Protein AF-A0A7W4HZU2-F1 (afdb_monomer_lite)

Radius of gyration: 25.9 Å; chains: 1; bounding box: 77×83×54 Å

Sequence (248 aa):
MQYGNAKSACLLTFLLFGCANTGPEKPLSKVSNEEVIKLKSGGYVKTQSFQLLETDYQAPSDTVLRVITKSDTSSVAAAKAATFLLTVLLGGNTSQSTFSKHDLKGSKINTVGNPSVDYFLPNINRVIKDSLYVKDNADYRNYPLSIRYFEFYLVYTELAGSSNYELIYAMNVSASNSGNYKFDCSFTTGSYPLDEWSLSGYQKVKDIVKSKLDGCIIEFGKESNLKLLASDLESIKKKTLKINKYPT

Foldseek 3Di:
DDDDDDDDDDPPDPPPPPPPPPDPDDDQKDWPDKDWAQAPLRAIAIATEIWGDDDPQADIFQQAEFEFDLVLCPDPNVVLAVVVVVCVVVVDDCPDDRDDSLPRPGHGLPLGGDCLPVPLVVLLSVLCRYPQPAHRHHYLHVFYWYKYWHDFYWYDDDSDDDQKTKTWTKIWIARHPPFPQIQIQIDIDDIDHPCVCPPPNRVVSVVVVNVSSVVSSVVCSDPVNSVSSNVRSVVVVVVVVVCVVDPD

pLDDT: mean 77.63, std 21.77, range [28.56, 98.5]

Secondary structure (DSSP, 8-state):
----------------------PPPPPSEEEEEEEEEEPTTS-EEEEEEEEEPPBTTBPPP-SEEEEE-SGGGTTTTHHHHHHHHHHHHTT---SS-S--GGG---EEEEEEE-HIIIIIHHHHHHHHHHH----TT-EEEEEEEEEEEEEEEEEES-SSS--EEEEEEEEEEEETTT-S-EEEEEEE---EEHHHHHHHHHHHHHHHHHHHHHHHHHHHTSHHHHHHHHHHHHHHHHHHHHHTTS--

Structure (mmCIF, N/CA/C/O backbone):
data_AF-A0A7W4HZU2-F1
#
_entry.id   AF-A0A7W4HZU2-F1
#
loop_
_atom_site.group_PDB
_atom_site.id
_atom_site.type_symbol
_atom_site.label_atom_id
_atom_site.label_alt_id
_atom_site.label_comp_id
_atom_site.label_asym_id
_atom_site.label_entity_id
_atom_site.label_seq_id
_atom_site.pdbx_PDB_ins_code
_atom_site.Cartn_x
_atom_site.Cartn_y
_atom_site.Cartn_z
_atom_site.occupancy
_atom_site.B_iso_or_equiv
_atom_site.auth_seq_id
_atom_site.auth_comp_id
_atom_site.auth_asym_id
_atom_site.auth_atom_id
_atom_site.pdbx_PDB_model_num
ATOM 1 N N . MET A 1 1 ? -54.680 69.261 -27.872 1.00 34.88 1 MET A N 1
ATOM 2 C CA . MET A 1 1 ? -54.540 69.503 -26.416 1.00 34.88 1 MET A CA 1
ATOM 3 C C . MET A 1 1 ? -53.762 68.294 -25.879 1.00 34.88 1 MET A C 1
ATOM 5 O O . MET A 1 1 ? -54.223 67.196 -26.141 1.00 34.88 1 MET A O 1
ATOM 9 N N . GLN A 1 2 ? -52.476 68.365 -25.484 1.00 31.05 2 GLN A N 1
ATOM 10 C CA . GLN A 1 2 ? -51.906 68.988 -24.255 1.00 31.05 2 GLN A CA 1
ATOM 11 C C . GLN A 1 2 ? -52.643 68.498 -22.984 1.00 31.05 2 GLN A C 1
ATOM 13 O O . GLN A 1 2 ? -53.859 68.642 -22.971 1.00 31.05 2 GLN A O 1
ATOM 18 N N . TYR A 1 3 ? -52.061 67.922 -21.910 1.00 28.59 3 TYR A N 1
ATOM 19 C CA . TYR A 1 3 ? -50.675 67.660 -21.413 1.00 28.59 3 TYR A CA 1
ATOM 20 C C . TYR A 1 3 ? -50.566 66.202 -20.849 1.00 28.59 3 TYR A C 1
ATOM 22 O O . TYR A 1 3 ? -51.581 65.518 -20.810 1.00 28.59 3 TYR A O 1
ATOM 30 N N . GLY A 1 4 ? -49.444 65.630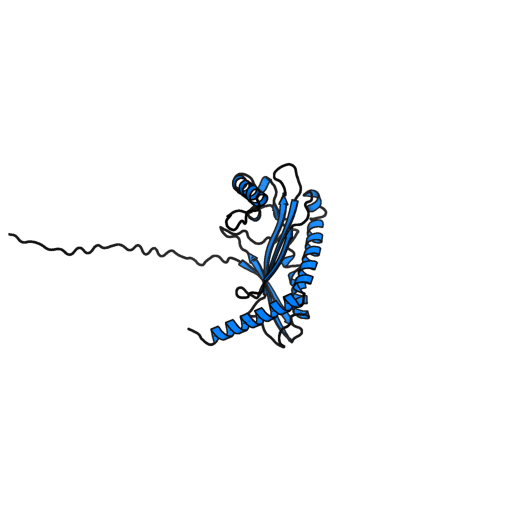 -20.359 1.00 28.72 4 GLY A N 1
ATOM 31 C CA . GLY A 1 4 ? -48.018 66.027 -20.378 1.00 28.72 4 GLY A CA 1
ATOM 32 C C . GLY A 1 4 ? -47.198 65.678 -19.100 1.00 28.72 4 GLY A C 1
ATOM 33 O O . GLY A 1 4 ? -47.171 66.494 -18.188 1.00 28.72 4 GLY A O 1
ATOM 34 N N . ASN A 1 5 ? -46.432 64.563 -19.105 1.00 32.62 5 ASN A N 1
ATOM 35 C CA . ASN A 1 5 ? -45.442 64.079 -18.087 1.00 32.62 5 ASN A CA 1
ATOM 36 C C . ASN A 1 5 ? -46.010 63.596 -16.715 1.00 32.62 5 ASN A C 1
ATOM 38 O O . ASN A 1 5 ? -46.926 64.201 -16.189 1.00 32.62 5 ASN A O 1
ATOM 42 N N . ALA A 1 6 ? -45.522 62.536 -16.040 1.00 34.19 6 ALA A N 1
ATOM 43 C CA . ALA A 1 6 ? -44.122 62.146 -15.831 1.00 34.19 6 ALA A CA 1
ATOM 44 C C . ALA A 1 6 ? -43.882 60.665 -15.405 1.00 34.19 6 ALA A C 1
ATOM 46 O O . ALA A 1 6 ? -44.623 60.096 -14.614 1.00 34.19 6 ALA A O 1
ATOM 47 N N . LYS A 1 7 ? -42.755 60.115 -15.889 1.00 36.41 7 LYS A N 1
ATOM 48 C CA . LYS A 1 7 ? -41.844 59.091 -15.316 1.00 36.41 7 LYS A CA 1
ATOM 49 C C . LYS A 1 7 ? -42.364 58.065 -14.278 1.00 36.41 7 LYS A C 1
ATOM 51 O O . LYS A 1 7 ? -42.501 58.383 -13.103 1.00 36.41 7 LYS A O 1
ATOM 56 N N . SER A 1 8 ? -42.276 56.782 -14.642 1.00 36.12 8 SER A N 1
ATOM 57 C CA . SER A 1 8 ? -41.548 55.800 -13.818 1.00 36.12 8 SER A CA 1
ATOM 58 C C . SER A 1 8 ? -40.938 54.713 -14.708 1.00 36.12 8 SER A C 1
ATOM 60 O O . SER A 1 8 ? -41.649 54.056 -15.464 1.00 36.12 8 SER A O 1
ATOM 62 N N . ALA A 1 9 ? -39.612 54.566 -14.673 1.00 39.75 9 ALA A N 1
ATOM 63 C CA . ALA A 1 9 ? -38.890 53.589 -15.483 1.00 39.75 9 ALA A CA 1
ATOM 64 C C . ALA A 1 9 ? -38.650 52.319 -14.660 1.00 39.75 9 ALA A C 1
ATOM 66 O O . ALA A 1 9 ? -37.784 52.302 -13.788 1.00 39.75 9 ALA A O 1
ATOM 67 N N . CYS A 1 10 ? -39.396 51.251 -14.947 1.00 34.69 10 CYS A N 1
ATOM 68 C CA . CYS A 1 10 ? -39.102 49.934 -14.394 1.00 34.69 10 CYS A CA 1
ATOM 69 C C . CYS A 1 10 ? -38.139 49.207 -15.341 1.00 34.69 10 CYS A C 1
ATOM 71 O O . CYS A 1 10 ? -38.547 48.638 -16.353 1.00 34.69 10 CYS A O 1
ATOM 73 N N . LEU A 1 11 ? -36.842 49.289 -15.038 1.00 37.84 11 LEU A N 1
ATOM 74 C CA . LEU A 1 11 ? -35.809 48.543 -15.750 1.00 37.84 11 LEU A CA 1
ATOM 75 C C . LEU A 1 11 ? -35.980 47.049 -15.415 1.00 37.84 11 LEU A C 1
ATOM 77 O O . LEU A 1 11 ? -35.615 46.619 -14.321 1.00 37.84 11 LEU A O 1
ATOM 81 N N . LEU A 1 12 ? -36.546 46.252 -16.329 1.00 38.78 12 LEU A N 1
ATOM 82 C CA . LEU A 1 12 ? -36.551 44.792 -16.186 1.00 38.78 12 LEU A CA 1
ATOM 83 C C . LEU A 1 12 ? -35.146 44.242 -16.455 1.00 38.78 12 LEU A C 1
ATOM 85 O O . LEU A 1 12 ? -34.816 43.801 -17.557 1.00 38.78 12 LEU A O 1
ATOM 89 N N . THR A 1 13 ? -34.312 44.253 -15.420 1.00 42.62 13 THR A N 1
ATOM 90 C CA . THR A 1 13 ? -33.057 43.507 -15.409 1.00 42.62 13 THR A CA 1
ATOM 91 C C . THR A 1 13 ? -33.386 42.018 -15.359 1.00 42.62 13 THR A C 1
ATOM 93 O O . THR A 1 13 ? -33.718 41.486 -14.300 1.00 42.62 13 THR A O 1
ATOM 96 N N . PHE A 1 14 ? -33.289 41.331 -16.501 1.00 43.00 14 PHE A N 1
ATOM 97 C CA . PHE A 1 14 ? -33.290 39.870 -16.540 1.00 43.00 14 PHE A CA 1
ATOM 98 C C . PHE A 1 14 ? -32.061 39.351 -15.784 1.00 43.00 14 PHE A C 1
ATOM 100 O O . PHE A 1 14 ? -30.970 39.227 -16.341 1.00 43.00 14 PHE A O 1
ATOM 107 N N . LEU A 1 15 ? -32.243 39.041 -14.499 1.00 42.47 15 LEU A N 1
ATOM 108 C CA . LEU A 1 15 ? -31.297 38.230 -13.749 1.00 42.47 15 LEU A CA 1
ATOM 109 C C . LEU A 1 15 ? -31.317 36.825 -14.349 1.00 42.47 15 LEU A C 1
ATOM 111 O O . LEU A 1 15 ? -32.175 36.003 -14.025 1.00 42.47 15 LEU A O 1
ATOM 115 N N . LEU A 1 16 ? -30.349 36.559 -15.225 1.00 41.41 16 LEU A N 1
ATOM 116 C CA . LEU A 1 16 ? -29.957 35.210 -15.604 1.00 41.41 16 LEU A CA 1
ATOM 117 C C . LEU A 1 16 ? -29.389 34.514 -14.361 1.00 41.41 16 LEU A C 1
ATOM 119 O O . LEU A 1 16 ? -28.175 34.419 -14.180 1.00 41.41 16 LEU A O 1
ATOM 123 N N . PHE A 1 17 ? -30.280 34.007 -13.508 1.00 42.44 17 PHE A N 1
ATOM 124 C CA . PHE A 1 17 ? -29.957 32.931 -12.582 1.00 42.44 17 PHE A CA 1
ATOM 125 C C . PHE A 1 17 ? -29.643 31.694 -13.418 1.00 42.44 17 PHE A C 1
ATOM 127 O O . PHE A 1 17 ? -30.486 30.829 -13.648 1.00 42.44 17 PHE A O 1
ATOM 134 N N . GLY A 1 18 ? -28.407 31.638 -13.911 1.00 37.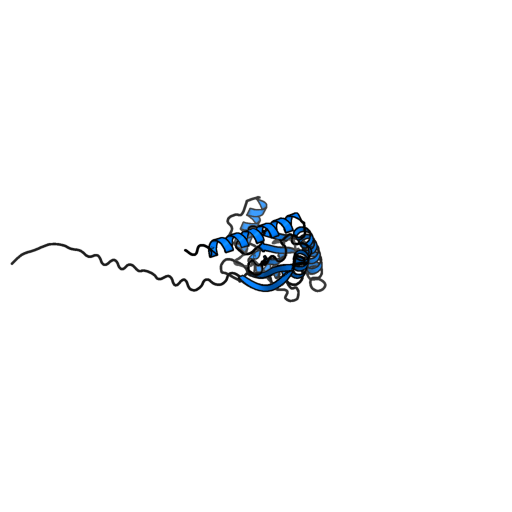59 18 GLY A N 1
ATOM 135 C CA . GLY A 1 18 ? -27.827 30.417 -14.423 1.00 37.59 18 GLY A CA 1
ATOM 136 C C . GLY A 1 18 ? -27.784 29.421 -13.279 1.00 37.59 18 GLY A C 1
ATOM 137 O O . GLY A 1 18 ? -26.861 29.451 -12.467 1.00 37.59 18 GLY A O 1
ATOM 138 N N . CYS A 1 19 ? -28.785 28.543 -13.214 1.00 41.19 19 CYS A N 1
ATOM 139 C CA . CYS A 1 19 ? -28.693 27.302 -12.466 1.00 41.19 19 CYS A CA 1
ATOM 140 C C . CYS A 1 19 ? -27.544 26.502 -13.080 1.00 41.19 19 CYS A C 1
ATOM 142 O O . CYS A 1 19 ? -27.736 25.733 -14.022 1.00 41.19 19 CYS A O 1
ATOM 144 N N . ALA A 1 20 ? -26.331 26.729 -12.575 1.00 42.44 20 ALA A N 1
ATOM 145 C CA . ALA A 1 20 ? -25.210 25.856 -12.833 1.00 42.44 20 ALA A CA 1
ATOM 146 C C . ALA A 1 20 ? -25.643 24.469 -12.358 1.00 42.44 20 ALA A C 1
ATOM 148 O O . ALA A 1 20 ? -25.815 24.245 -11.161 1.00 42.44 20 ALA A O 1
ATOM 149 N N . ASN A 1 21 ? -25.876 23.564 -13.310 1.00 42.88 21 ASN A N 1
ATOM 150 C CA . ASN A 1 21 ? -26.133 22.163 -13.027 1.00 42.88 21 ASN A CA 1
ATOM 151 C C . ASN A 1 21 ? -24.858 21.573 -12.421 1.00 42.88 21 ASN A C 1
ATOM 153 O O . ASN A 1 21 ? -24.034 20.984 -13.121 1.00 42.88 21 ASN A O 1
ATOM 157 N N . THR A 1 22 ? -24.704 21.720 -11.106 1.00 46.22 22 THR A N 1
ATOM 158 C CA . THR A 1 22 ? -23.811 20.897 -10.300 1.00 46.22 22 THR A CA 1
ATOM 159 C C . THR A 1 22 ? -24.410 19.498 -10.268 1.00 46.22 22 THR A C 1
ATOM 161 O O . THR A 1 22 ? -25.070 19.099 -9.308 1.00 46.22 22 THR A O 1
ATOM 164 N N . GLY A 1 23 ? -24.225 18.766 -11.370 1.00 50.91 23 GLY A N 1
ATOM 165 C CA . GLY A 1 23 ? -24.416 17.324 -11.379 1.00 50.91 23 GLY A CA 1
ATOM 166 C C . GLY A 1 23 ? -23.579 16.692 -10.260 1.00 50.91 23 GLY A C 1
ATOM 167 O O . GLY A 1 23 ? -22.597 17.301 -9.825 1.00 50.91 23 GLY A O 1
ATOM 168 N N . PRO A 1 24 ? -23.959 15.502 -9.768 1.00 54.47 24 PRO A N 1
ATOM 169 C CA . PRO A 1 24 ? -23.267 14.868 -8.654 1.00 54.47 24 PRO A CA 1
ATOM 170 C C . PRO A 1 24 ? -21.765 14.779 -8.943 1.00 54.47 24 PRO A C 1
ATOM 172 O O . PRO A 1 24 ? -21.355 14.261 -9.985 1.00 54.47 24 PRO A O 1
ATOM 175 N N . GLU A 1 25 ? -20.963 15.319 -8.025 1.00 59.47 25 GLU A N 1
ATOM 176 C CA . GLU A 1 25 ? -19.507 15.323 -8.128 1.00 59.47 25 GLU A CA 1
ATOM 177 C C . GLU A 1 25 ? -19.008 13.884 -8.317 1.00 59.47 25 GLU A C 1
ATOM 179 O O . GLU A 1 25 ? -19.422 12.967 -7.599 1.00 59.47 25 GLU A O 1
ATOM 184 N N . LYS A 1 26 ? -18.152 13.660 -9.324 1.00 65.56 26 LYS A N 1
ATOM 185 C CA . LYS A 1 26 ? -17.621 12.319 -9.598 1.00 65.56 26 LYS A CA 1
ATOM 186 C C . LYS A 1 26 ? -16.854 11.828 -8.360 1.00 65.56 26 LYS A C 1
ATOM 188 O O . LYS A 1 26 ? -16.038 12.579 -7.829 1.00 65.56 26 LYS A O 1
ATOM 193 N N . PRO A 1 27 ? -17.053 10.577 -7.907 1.00 68.88 27 PRO A N 1
ATOM 194 C CA . PRO A 1 27 ? -16.354 10.074 -6.732 1.00 68.88 27 PRO A CA 1
ATOM 195 C C . PRO A 1 27 ? -14.837 10.073 -6.966 1.00 68.88 27 PRO A C 1
ATOM 197 O O . PRO A 1 27 ? -14.350 9.470 -7.917 1.00 68.88 27 PRO A O 1
ATOM 200 N N . LEU A 1 28 ? -14.083 10.712 -6.068 1.00 72.88 28 LEU A N 1
ATOM 201 C CA . LEU A 1 28 ? -12.618 10.832 -6.166 1.00 72.88 28 LEU A CA 1
ATOM 202 C C . LEU A 1 28 ? -11.878 9.521 -5.828 1.00 72.88 28 LEU A C 1
ATOM 204 O O . LEU A 1 28 ? -10.715 9.327 -6.176 1.00 72.88 28 LEU A O 1
ATOM 208 N N . SER A 1 29 ? -12.539 8.597 -5.123 1.00 81.06 29 SER A N 1
ATOM 209 C CA . SER A 1 29 ? -11.992 7.276 -4.799 1.00 81.06 29 SER A CA 1
ATOM 210 C C . SER A 1 29 ? -13.097 6.242 -4.607 1.00 81.06 29 SER A C 1
ATOM 212 O O . SER A 1 29 ? -14.227 6.595 -4.268 1.00 81.06 29 SER A O 1
ATOM 214 N N . LYS A 1 30 ? -12.757 4.963 -4.775 1.00 87.12 30 LYS A N 1
ATOM 215 C CA . LYS A 1 30 ? -13.608 3.814 -4.434 1.00 87.12 30 LYS A CA 1
ATOM 216 C C . LYS A 1 30 ? -12.914 2.925 -3.405 1.00 87.12 30 LYS A C 1
ATOM 218 O O . LYS A 1 30 ? -11.688 2.810 -3.418 1.00 87.12 30 LYS A O 1
ATOM 223 N N . VAL A 1 31 ? -13.694 2.256 -2.559 1.00 88.75 31 VAL A N 1
ATOM 224 C CA . VAL A 1 31 ? -13.189 1.155 -1.727 1.00 88.75 31 VAL A CA 1
ATOM 225 C C . VAL A 1 31 ? -12.830 -0.014 -2.652 1.00 88.75 31 VAL A C 1
ATOM 227 O O . VAL A 1 31 ? -13.639 -0.401 -3.494 1.00 88.75 31 VAL A O 1
ATOM 230 N N . SER A 1 32 ? -11.613 -0.545 -2.533 1.00 88.75 32 SER A N 1
ATOM 231 C CA . SER A 1 32 ? -11.132 -1.724 -3.269 1.00 88.75 32 SER A CA 1
ATOM 232 C C . SER A 1 32 ? -11.037 -2.980 -2.400 1.00 88.75 32 SER A C 1
ATOM 234 O O . SER A 1 32 ? -11.089 -4.083 -2.935 1.00 88.75 32 SER A O 1
ATOM 236 N N . ASN A 1 33 ? -10.942 -2.829 -1.076 1.00 91.25 33 ASN A N 1
ATOM 237 C CA . ASN A 1 33 ? -10.968 -3.923 -0.103 1.00 91.25 33 ASN A CA 1
ATOM 238 C C . ASN A 1 33 ? -11.549 -3.416 1.235 1.00 91.25 33 ASN A C 1
ATOM 240 O O . ASN A 1 33 ? -11.361 -2.246 1.570 1.00 91.25 33 ASN A O 1
ATOM 244 N N . GLU A 1 34 ? -12.239 -4.269 1.992 1.00 94.12 34 GLU A N 1
ATOM 245 C CA . GLU A 1 34 ? -12.729 -3.991 3.349 1.00 94.12 34 GLU A CA 1
ATOM 246 C C . GLU A 1 34 ? -12.554 -5.242 4.229 1.00 94.12 34 GLU A C 1
ATOM 248 O O . GLU A 1 34 ? -12.987 -6.327 3.845 1.00 94.12 34 GLU A O 1
ATOM 253 N N . GLU A 1 35 ? -11.987 -5.085 5.430 1.00 95.06 35 GLU A N 1
ATOM 254 C CA . GLU A 1 35 ? -11.883 -6.151 6.437 1.00 95.06 35 GLU A CA 1
ATOM 255 C C . GLU A 1 35 ? -12.343 -5.649 7.818 1.00 95.06 35 GLU A C 1
ATOM 257 O O . GLU A 1 35 ? -12.061 -4.518 8.221 1.00 95.06 35 GLU A O 1
ATOM 262 N N . VAL A 1 36 ? -13.046 -6.498 8.576 1.00 96.31 36 VAL A N 1
ATOM 263 C CA . VAL A 1 36 ? -13.388 -6.246 9.985 1.00 96.31 36 VAL A CA 1
ATOM 264 C C . VAL A 1 36 ? -12.528 -7.132 10.882 1.00 96.31 36 VAL A C 1
ATOM 266 O O . VAL A 1 36 ? -12.726 -8.341 10.978 1.00 96.31 36 VAL A O 1
ATOM 269 N N . ILE A 1 37 ? -11.599 -6.498 11.587 1.00 95.56 37 ILE A N 1
ATOM 270 C CA . ILE A 1 37 ? -10.635 -7.127 12.481 1.00 95.56 37 ILE A CA 1
ATOM 271 C C . ILE A 1 37 ? -11.246 -7.227 13.881 1.00 95.56 37 ILE A C 1
ATOM 273 O O . ILE A 1 37 ? -11.569 -6.209 14.498 1.00 95.56 37 ILE A O 1
ATOM 277 N N . LYS A 1 38 ? -11.348 -8.446 14.422 1.00 96.19 38 LYS A N 1
ATOM 278 C CA . LYS A 1 38 ? -11.595 -8.665 15.856 1.00 96.19 38 LYS A CA 1
ATOM 279 C C . LYS A 1 38 ? -10.272 -8.584 16.621 1.00 96.19 38 LYS A C 1
ATOM 281 O O . LYS A 1 38 ? -9.373 -9.388 16.374 1.00 96.19 38 LYS A O 1
ATOM 286 N N . LEU A 1 39 ? -10.168 -7.630 17.541 1.00 95.62 39 LEU A N 1
ATOM 287 C CA . LEU A 1 39 ? -8.977 -7.370 18.352 1.00 95.62 39 LEU A CA 1
ATOM 288 C C . LEU A 1 39 ? -8.834 -8.379 19.501 1.00 95.62 39 LEU A C 1
ATOM 290 O O . LEU A 1 39 ? -9.827 -8.943 19.969 1.00 95.62 39 LEU A O 1
ATOM 294 N N . LYS A 1 40 ? -7.613 -8.537 20.034 1.00 92.62 40 LYS A N 1
ATOM 295 C CA . LYS A 1 40 ? -7.376 -9.306 21.275 1.00 92.62 40 LYS A CA 1
ATOM 296 C C . LYS A 1 40 ? -8.166 -8.790 22.482 1.00 92.62 40 LYS A C 1
ATOM 298 O O . LYS A 1 40 ? -8.599 -9.598 23.292 1.00 92.62 40 LYS A O 1
ATOM 303 N N . SER A 1 41 ? -8.424 -7.484 22.560 1.00 89.94 41 SER A N 1
ATOM 304 C CA . SER A 1 41 ? -9.243 -6.853 23.610 1.00 89.94 41 SER A CA 1
ATOM 305 C C . SER A 1 41 ? -10.756 -7.120 23.477 1.00 89.94 41 SER A C 1
ATOM 307 O O . SER A 1 41 ? -11.569 -6.485 24.143 1.00 89.94 41 SER A O 1
ATOM 309 N N . GLY A 1 42 ? -11.179 -7.994 22.554 1.00 91.38 42 GLY A N 1
ATOM 310 C CA . GLY A 1 42 ? -12.589 -8.271 22.252 1.00 91.38 42 GLY A CA 1
ATOM 311 C C . GLY A 1 42 ? -13.279 -7.212 21.382 1.00 91.38 42 GLY A C 1
ATOM 312 O O . GLY A 1 42 ? -14.368 -7.467 20.870 1.00 91.38 42 GLY A O 1
ATOM 313 N N . GLY A 1 43 ? -12.643 -6.051 21.181 1.00 93.69 43 GLY A N 1
ATOM 314 C CA . GLY A 1 43 ? -13.126 -4.972 20.319 1.00 93.69 43 GLY A CA 1
ATOM 315 C C . GLY A 1 43 ? -13.043 -5.275 18.819 1.00 93.69 43 GLY A C 1
ATOM 316 O O . GLY A 1 43 ? -12.569 -6.332 18.395 1.00 93.69 43 GLY A O 1
ATOM 317 N N . TYR A 1 44 ? -13.477 -4.311 18.006 1.00 95.62 44 TYR A N 1
ATOM 318 C CA . TYR A 1 44 ? -13.480 -4.414 16.545 1.00 95.62 44 TYR A CA 1
ATOM 319 C C . TYR A 1 44 ? -12.936 -3.145 15.894 1.00 95.62 44 TYR A C 1
ATOM 321 O O . TYR A 1 44 ? -13.315 -2.038 16.270 1.00 95.62 44 TYR A O 1
ATOM 329 N N . VAL A 1 45 ? -12.112 -3.304 14.863 1.00 94.81 45 VAL A N 1
ATOM 330 C CA . VAL A 1 45 ? -11.662 -2.229 13.965 1.00 94.81 45 VAL A CA 1
ATOM 331 C C . VAL A 1 45 ? -12.012 -2.631 12.542 1.00 94.81 45 VAL A C 1
ATOM 333 O O . VAL A 1 45 ? -11.948 -3.808 12.200 1.00 94.81 45 VAL A O 1
ATOM 336 N N . LYS A 1 46 ? -12.384 -1.664 11.705 1.00 95.12 46 LYS A N 1
ATOM 337 C CA . LYS A 1 46 ? -12.486 -1.881 10.263 1.00 95.12 46 LYS A CA 1
ATOM 338 C C . LYS A 1 46 ? -11.270 -1.280 9.556 1.00 95.12 46 LYS A C 1
ATOM 340 O O . LYS A 1 46 ? -10.887 -0.156 9.871 1.00 95.12 46 LYS A O 1
ATOM 345 N N . THR A 1 47 ? -10.712 -1.993 8.585 1.00 94.25 47 THR A N 1
ATOM 346 C CA . THR A 1 47 ? -9.756 -1.466 7.603 1.00 94.25 47 THR A CA 1
ATOM 347 C C . THR A 1 47 ? -10.400 -1.418 6.218 1.00 94.25 47 THR A C 1
ATOM 349 O O . THR A 1 47 ? -11.236 -2.254 5.877 1.00 94.25 47 THR A O 1
ATOM 352 N N . GLN A 1 48 ? -10.058 -0.401 5.429 1.00 92.88 48 GLN A N 1
ATOM 353 C CA . GLN A 1 48 ? -10.544 -0.214 4.061 1.00 92.88 48 GLN A CA 1
ATOM 354 C C . GLN A 1 48 ? -9.395 0.231 3.160 1.00 92.88 48 GLN A C 1
ATOM 356 O O . GLN A 1 48 ? -8.757 1.245 3.440 1.00 92.88 48 GLN A O 1
ATOM 361 N N . SER A 1 49 ? -9.157 -0.468 2.054 1.00 90.44 49 SER A N 1
ATOM 362 C CA . SER A 1 49 ? -8.270 0.024 0.996 1.00 90.44 49 SER A CA 1
ATOM 363 C C . SER A 1 49 ? -9.047 0.868 -0.004 1.00 90.44 49 SER A C 1
ATOM 365 O O . SER A 1 49 ? -10.164 0.513 -0.380 1.00 90.44 49 SER A O 1
ATOM 367 N N . PHE A 1 50 ? -8.449 1.963 -0.467 1.00 87.25 50 PHE A N 1
ATOM 368 C CA . PHE A 1 50 ? -9.042 2.861 -1.453 1.00 87.25 50 PHE A CA 1
ATOM 369 C C . PHE A 1 50 ? -8.179 2.959 -2.707 1.00 87.25 50 PHE A C 1
ATOM 371 O O . PHE A 1 50 ? -6.990 3.266 -2.628 1.00 87.25 50 PHE A O 1
ATOM 378 N N . GLN A 1 51 ? -8.824 2.803 -3.861 1.00 84.94 51 GLN A N 1
ATOM 379 C CA . GLN A 1 51 ? -8.276 3.196 -5.153 1.00 84.94 51 GLN A CA 1
ATOM 380 C C . GLN A 1 51 ? -8.754 4.619 -5.477 1.00 84.94 51 GLN A C 1
ATOM 382 O O . GLN A 1 51 ? -9.962 4.868 -5.507 1.00 84.94 51 GLN A O 1
ATOM 387 N N . LEU A 1 52 ? -7.833 5.541 -5.748 1.00 80.12 52 LEU A N 1
ATOM 388 C CA . LEU A 1 52 ? -8.145 6.826 -6.374 1.00 80.12 52 LEU A CA 1
ATOM 389 C C . LEU A 1 52 ? -8.615 6.599 -7.812 1.00 80.12 52 LEU A C 1
ATOM 391 O O . LEU A 1 52 ? -8.082 5.737 -8.521 1.00 80.12 52 LEU A O 1
ATOM 395 N N . LEU A 1 53 ? -9.612 7.371 -8.229 1.00 77.81 53 LEU A N 1
ATOM 396 C CA . LEU A 1 53 ? -10.141 7.348 -9.590 1.00 77.81 53 LEU A CA 1
ATOM 397 C C . LEU A 1 53 ? -9.497 8.466 -10.425 1.00 77.81 53 LEU A C 1
ATOM 399 O O . LEU A 1 53 ? -9.039 9.464 -9.878 1.00 77.81 53 LEU A O 1
ATOM 403 N N . GLU A 1 54 ? -9.427 8.274 -11.746 1.00 75.81 54 GLU A N 1
ATOM 404 C CA . GLU A 1 54 ? -8.884 9.282 -12.669 1.00 75.81 54 GLU A CA 1
ATOM 405 C C . GLU A 1 54 ? -9.814 10.502 -12.679 1.00 75.81 54 GLU A C 1
ATOM 407 O O . GLU A 1 54 ? -11.032 10.370 -12.839 1.00 75.81 54 GLU A O 1
ATOM 412 N N . THR A 1 55 ? -9.237 11.687 -12.497 1.00 65.94 55 THR A N 1
ATOM 413 C CA . THR A 1 55 ? -9.936 12.976 -12.578 1.00 65.94 55 THR A CA 1
ATOM 414 C C . THR A 1 55 ? -9.149 13.932 -13.469 1.00 65.94 55 THR A C 1
ATOM 416 O O . THR A 1 55 ? -7.991 13.671 -13.793 1.00 65.94 55 THR A O 1
ATOM 419 N N . ASP A 1 56 ? -9.743 15.074 -13.811 1.00 57.19 56 ASP A N 1
ATOM 420 C CA . ASP A 1 56 ? -9.121 16.084 -14.678 1.00 57.19 56 ASP A CA 1
ATOM 421 C C . ASP A 1 56 ? -7.825 16.695 -14.086 1.00 57.19 56 ASP A C 1
ATOM 423 O O . ASP A 1 56 ? -7.071 17.353 -14.803 1.00 57.19 56 ASP A O 1
ATOM 427 N N . TYR A 1 57 ? -7.549 16.459 -12.793 1.00 53.16 57 TYR A N 1
ATOM 428 C CA . TYR A 1 57 ? -6.402 17.004 -12.052 1.00 53.16 57 TYR A CA 1
ATOM 429 C C . TYR A 1 57 ? -5.606 15.961 -11.247 1.00 53.16 57 TYR A C 1
ATOM 431 O O . TYR A 1 57 ? -4.673 16.334 -10.536 1.00 53.16 57 TYR A O 1
ATOM 439 N N . GLN A 1 58 ? -5.967 14.673 -11.302 1.00 57.28 58 GLN A N 1
ATOM 440 C CA . GLN A 1 58 ? -5.332 13.634 -10.486 1.00 57.28 58 GLN A CA 1
ATOM 441 C C . GLN A 1 58 ? -5.301 12.282 -11.206 1.00 57.28 58 GLN A C 1
ATOM 443 O O . GLN A 1 58 ? -6.341 11.744 -11.598 1.00 57.28 58 GLN A O 1
ATOM 448 N N . ALA A 1 59 ? -4.098 11.713 -11.322 1.00 65.88 59 ALA A N 1
ATOM 449 C CA . ALA A 1 59 ? -3.891 10.356 -11.811 1.00 65.88 59 ALA A CA 1
ATOM 450 C C . ALA A 1 59 ? -4.534 9.308 -10.869 1.00 65.88 59 ALA A C 1
ATOM 452 O O . ALA A 1 59 ? -4.513 9.480 -9.646 1.00 65.88 59 ALA A O 1
ATOM 453 N N . PRO A 1 60 ? -5.091 8.205 -11.408 1.00 77.81 60 PRO A N 1
ATOM 454 C CA . PRO A 1 60 ? -5.627 7.117 -10.595 1.00 77.81 60 PRO A CA 1
ATOM 455 C C . PRO A 1 60 ? -4.503 6.366 -9.870 1.00 77.81 60 PRO A C 1
ATOM 457 O O . PRO A 1 60 ? -3.366 6.339 -10.337 1.00 77.81 60 PRO A O 1
ATOM 460 N N . SER A 1 61 ? -4.838 5.667 -8.783 1.00 85.25 61 SER A N 1
ATOM 461 C CA . SER A 1 61 ? -3.876 4.796 -8.093 1.00 85.25 61 SER A CA 1
ATOM 462 C C . SER A 1 61 ? -3.328 3.709 -9.020 1.00 85.25 61 SER A C 1
ATOM 464 O O . SER A 1 61 ? -4.108 2.999 -9.671 1.00 85.25 61 SER A O 1
ATOM 466 N N . ASP A 1 62 ? -2.014 3.488 -8.986 1.00 88.88 62 ASP A N 1
ATOM 467 C CA . ASP A 1 62 ? -1.381 2.340 -9.639 1.00 88.88 62 ASP A CA 1
ATOM 468 C C . ASP A 1 62 ? -1.831 1.031 -8.968 1.00 88.88 62 ASP A C 1
ATOM 470 O O . ASP A 1 62 ? -1.386 0.684 -7.877 1.00 88.88 62 ASP A O 1
ATOM 474 N N . THR A 1 63 ? -2.736 0.282 -9.603 1.00 92.56 63 THR A N 1
ATOM 475 C CA . THR A 1 63 ? -3.173 -1.053 -9.138 1.00 92.56 63 THR A CA 1
ATOM 476 C C . THR A 1 63 ? -2.218 -2.177 -9.533 1.00 92.56 63 THR A C 1
ATOM 478 O O . THR A 1 63 ? -2.270 -3.263 -8.962 1.00 92.56 63 THR A O 1
ATOM 481 N N . VAL A 1 64 ? -1.361 -1.922 -10.517 1.00 94.69 64 VAL A N 1
ATOM 482 C CA . VAL A 1 64 ? -0.308 -2.807 -11.025 1.00 94.69 64 VAL A CA 1
ATOM 483 C C . VAL A 1 64 ? 0.918 -1.949 -11.320 1.00 94.69 64 VAL A C 1
ATOM 485 O O . VAL A 1 64 ? 0.775 -0.736 -11.479 1.00 94.69 64 VAL A O 1
ATOM 488 N N . LEU A 1 65 ? 2.098 -2.558 -11.421 1.00 95.75 65 LEU A N 1
ATOM 489 C CA . LEU A 1 65 ? 3.328 -1.854 -11.770 1.00 95.75 65 LEU A CA 1
ATOM 490 C C . LEU A 1 65 ? 3.154 -1.125 -13.107 1.00 95.75 65 LEU A C 1
ATOM 492 O O . LEU A 1 65 ? 2.816 -1.742 -14.121 1.00 95.75 65 LEU A O 1
ATOM 496 N N . ARG A 1 66 ? 3.428 0.175 -13.127 1.00 93.00 66 ARG A N 1
ATOM 497 C CA . ARG A 1 66 ? 3.520 0.974 -14.355 1.00 93.00 66 ARG A CA 1
ATOM 498 C C . ARG A 1 66 ? 4.988 1.199 -14.731 1.00 93.00 66 ARG A C 1
ATOM 500 O O . ARG A 1 66 ? 5.851 1.305 -13.870 1.00 93.00 66 ARG A O 1
ATOM 507 N N . VAL A 1 67 ? 5.297 1.252 -16.021 1.00 92.25 67 VAL A N 1
ATOM 508 C CA . VAL A 1 67 ? 6.633 1.570 -16.545 1.00 92.25 67 VAL A CA 1
ATOM 509 C C . VAL A 1 67 ? 6.513 2.817 -17.407 1.00 92.25 67 VAL A C 1
ATOM 511 O O . VAL A 1 67 ? 5.748 2.831 -18.369 1.00 92.25 67 VAL A O 1
ATOM 514 N N . ILE A 1 68 ? 7.244 3.864 -17.041 1.00 87.38 68 ILE A N 1
ATOM 515 C CA . ILE A 1 68 ? 7.221 5.178 -17.683 1.00 87.38 68 ILE A CA 1
ATOM 516 C C . ILE A 1 68 ? 8.521 5.346 -18.464 1.00 87.38 68 ILE A C 1
ATOM 518 O O . ILE A 1 68 ? 9.584 5.594 -17.892 1.00 87.38 68 ILE A O 1
ATOM 522 N N . THR A 1 69 ? 8.430 5.190 -19.779 1.00 85.50 69 THR A N 1
ATOM 523 C CA . THR A 1 69 ? 9.541 5.286 -20.728 1.00 85.50 69 THR A CA 1
ATOM 524 C C . THR A 1 69 ? 9.724 6.716 -21.242 1.00 85.50 69 THR A C 1
ATOM 526 O O . THR A 1 69 ? 8.850 7.574 -21.117 1.00 85.50 69 THR A O 1
ATOM 529 N N . LYS A 1 70 ? 10.863 6.988 -21.887 1.00 79.31 70 LYS A N 1
ATOM 530 C CA . LYS A 1 70 ? 11.142 8.304 -22.491 1.00 79.31 70 LYS A CA 1
ATOM 531 C C . LYS A 1 70 ? 10.159 8.655 -23.619 1.00 79.31 70 LYS A C 1
ATOM 533 O O . LYS A 1 70 ? 9.770 9.812 -23.757 1.00 79.31 70 LYS A O 1
ATOM 538 N N . SER A 1 71 ? 9.716 7.658 -24.388 1.00 73.69 71 SER A N 1
ATOM 539 C CA . SER A 1 71 ? 8.712 7.798 -25.457 1.00 73.69 71 SER A CA 1
ATOM 540 C C . SER A 1 71 ? 7.355 8.293 -24.949 1.00 73.69 71 SER A C 1
ATOM 542 O O . SER A 1 71 ? 6.707 9.089 -25.635 1.00 73.69 71 SER A O 1
ATOM 544 N N . ASP A 1 72 ? 6.975 7.921 -23.722 1.00 68.62 72 ASP A N 1
ATOM 545 C CA . ASP A 1 72 ? 5.723 8.347 -23.076 1.00 68.62 72 ASP A CA 1
ATOM 546 C C . ASP A 1 72 ? 5.696 9.859 -22.756 1.00 68.62 72 ASP A C 1
ATOM 548 O O . ASP A 1 72 ? 4.658 10.399 -22.385 1.00 68.62 72 ASP A O 1
ATOM 552 N N . THR A 1 73 ? 6.827 10.562 -22.916 1.00 63.19 73 THR A N 1
ATOM 553 C CA . THR A 1 73 ? 6.995 12.000 -22.616 1.00 63.19 73 THR A CA 1
ATOM 554 C C . THR A 1 73 ? 6.872 12.898 -23.868 1.00 63.19 73 THR A C 1
ATOM 556 O O . THR A 1 73 ? 7.112 14.107 -23.813 1.00 63.19 73 THR A O 1
ATOM 559 N N . SER A 1 74 ? 6.520 12.340 -25.030 1.00 53.00 74 SER A N 1
ATOM 560 C CA . SER A 1 74 ? 6.571 13.060 -26.312 1.00 53.00 74 SER A CA 1
ATOM 561 C C . SER A 1 74 ? 5.415 14.061 -26.559 1.00 53.00 74 SER A C 1
ATOM 563 O O . SER A 1 74 ? 4.312 13.945 -26.030 1.00 53.00 74 SER A O 1
ATOM 565 N N . SER A 1 75 ? 5.726 15.088 -27.364 1.00 48.22 75 SER A N 1
ATOM 566 C CA . SER A 1 7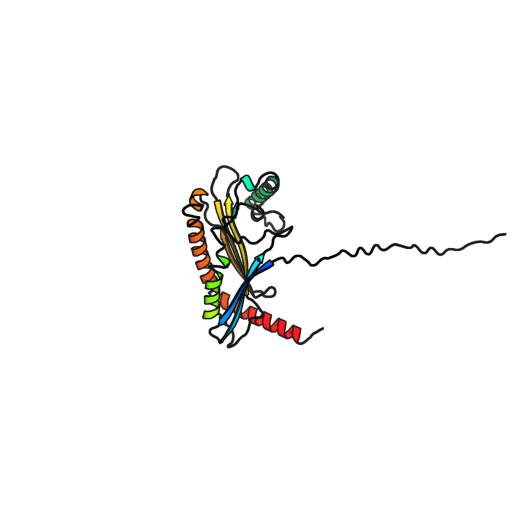5 ? 4.898 16.204 -27.883 1.00 48.22 75 SER A CA 1
ATOM 567 C C . SER A 1 75 ? 4.209 17.184 -26.910 1.00 48.22 75 SER A C 1
ATOM 569 O O . SER A 1 75 ? 4.313 18.384 -27.153 1.00 48.22 75 SER A O 1
ATOM 571 N N . VAL A 1 76 ? 3.565 16.757 -25.816 1.00 48.53 76 VAL A N 1
ATOM 572 C CA . VAL A 1 76 ? 2.851 17.684 -24.889 1.00 48.53 76 VAL A CA 1
ATOM 573 C C . VAL A 1 76 ? 3.498 17.763 -23.500 1.00 48.53 76 VAL A C 1
ATOM 575 O O . VAL A 1 76 ? 3.492 18.820 -22.868 1.00 48.53 76 VAL A O 1
ATOM 578 N N . ALA A 1 77 ? 4.121 16.678 -23.030 1.00 50.31 77 ALA A N 1
ATOM 579 C CA . ALA A 1 77 ? 4.775 16.638 -21.719 1.00 50.31 77 ALA A CA 1
ATOM 580 C C . ALA A 1 77 ? 6.174 17.289 -21.705 1.00 50.31 77 ALA A C 1
ATOM 582 O O . ALA A 1 77 ? 6.576 17.846 -20.685 1.00 50.31 77 ALA A O 1
ATOM 583 N N . ALA A 1 78 ? 6.904 17.263 -22.827 1.00 43.91 78 ALA A N 1
ATOM 584 C CA . ALA A 1 78 ? 8.307 17.688 -22.902 1.00 43.91 78 ALA A CA 1
ATOM 585 C C . ALA A 1 78 ? 8.566 19.124 -22.398 1.00 43.91 78 ALA A C 1
ATOM 587 O O . ALA A 1 78 ? 9.520 19.351 -21.654 1.00 43.91 78 ALA A O 1
ATOM 588 N N . ALA A 1 79 ? 7.694 20.082 -22.738 1.00 43.69 79 ALA A N 1
ATOM 589 C CA . ALA A 1 79 ? 7.846 21.478 -22.321 1.00 43.69 79 ALA A CA 1
ATOM 590 C C . ALA A 1 79 ? 7.697 21.673 -20.798 1.00 43.69 79 ALA A C 1
ATOM 592 O O . ALA A 1 79 ? 8.424 22.475 -20.216 1.00 43.69 79 ALA A O 1
ATOM 593 N N . LYS A 1 80 ? 6.795 20.917 -20.152 1.00 43.62 80 LYS A N 1
ATOM 594 C CA . LYS A 1 80 ? 6.535 20.987 -18.700 1.00 43.62 80 LYS A CA 1
ATOM 595 C C . LYS A 1 80 ? 7.511 20.132 -17.884 1.00 43.62 80 LYS A C 1
ATOM 597 O O . LYS A 1 80 ? 7.944 20.538 -16.808 1.00 43.62 80 LYS A O 1
ATOM 602 N N . ALA A 1 81 ? 7.904 18.970 -18.410 1.00 45.94 81 ALA A N 1
ATOM 603 C CA . ALA A 1 81 ? 8.892 18.089 -17.790 1.00 45.94 81 ALA A CA 1
ATOM 604 C C . ALA A 1 81 ? 10.280 18.747 -17.699 1.00 45.94 81 ALA A C 1
ATOM 606 O O . ALA A 1 81 ? 10.981 18.562 -16.705 1.00 45.94 81 ALA A O 1
ATOM 607 N N . ALA A 1 82 ? 10.657 19.553 -18.699 1.00 41.03 82 ALA A N 1
ATOM 608 C CA . ALA A 1 82 ? 11.880 20.346 -18.652 1.00 41.03 82 ALA A CA 1
ATOM 609 C C . ALA A 1 82 ? 11.859 21.349 -17.484 1.00 41.03 82 ALA A C 1
ATOM 611 O O . ALA A 1 82 ? 12.778 21.353 -16.668 1.00 41.03 82 ALA A O 1
ATOM 612 N N . THR A 1 83 ? 10.791 22.146 -17.343 1.00 41.34 83 THR A N 1
ATOM 613 C CA . THR A 1 83 ? 10.693 23.188 -16.301 1.00 41.34 83 THR A CA 1
ATOM 614 C C . THR A 1 83 ? 10.784 22.617 -14.883 1.00 41.34 83 THR A C 1
ATOM 616 O O . THR A 1 83 ? 11.436 23.217 -14.026 1.00 41.34 83 THR A O 1
ATOM 619 N N . PHE A 1 84 ? 10.185 21.443 -14.651 1.00 44.53 84 PHE A N 1
ATOM 620 C CA . PHE A 1 84 ? 10.241 20.723 -13.374 1.00 44.53 84 PHE A CA 1
ATOM 621 C C . PHE A 1 84 ? 11.662 20.263 -13.008 1.00 44.53 84 PHE A C 1
ATOM 623 O O . PHE A 1 84 ? 12.113 20.473 -11.882 1.00 44.53 84 PHE A O 1
ATOM 630 N N . LEU A 1 85 ? 12.400 19.682 -13.962 1.00 44.69 85 LEU A N 1
ATOM 631 C CA . LEU A 1 85 ? 13.775 19.224 -13.723 1.00 44.69 85 LEU A CA 1
ATOM 632 C C . LEU A 1 85 ? 14.710 20.384 -13.354 1.00 44.69 85 LEU A C 1
ATOM 634 O O . LEU A 1 85 ? 15.574 20.218 -12.496 1.00 44.69 85 LEU A O 1
ATOM 638 N N . LEU A 1 86 ? 14.498 21.571 -13.933 1.00 37.72 86 LEU A N 1
ATOM 639 C CA . LEU A 1 86 ? 15.222 22.774 -13.522 1.00 37.72 86 LEU A CA 1
ATOM 640 C C . LEU A 1 86 ? 14.850 23.215 -12.095 1.00 37.72 86 LEU A C 1
ATOM 642 O O . LEU A 1 86 ? 15.744 23.560 -11.331 1.00 37.72 86 LEU A O 1
ATOM 646 N N . THR A 1 87 ? 13.577 23.183 -11.686 1.00 40.25 87 THR A N 1
ATOM 647 C CA . THR A 1 87 ? 13.181 23.679 -10.347 1.00 40.25 87 THR A CA 1
ATOM 648 C C . THR A 1 87 ? 13.721 22.818 -9.200 1.00 40.25 87 THR A C 1
ATOM 650 O O . THR A 1 87 ? 14.115 23.361 -8.167 1.00 40.25 87 THR A O 1
ATOM 653 N N . VAL A 1 88 ? 13.793 21.496 -9.388 1.00 40.72 88 VAL A N 1
ATOM 654 C CA . VAL A 1 88 ? 14.318 20.558 -8.377 1.00 40.72 88 VAL A CA 1
ATOM 655 C C . VAL A 1 88 ? 15.836 20.696 -8.202 1.00 40.72 88 VAL A C 1
ATOM 657 O O . VAL A 1 88 ? 16.319 20.711 -7.072 1.00 40.72 88 VAL A O 1
ATOM 660 N N . LEU A 1 89 ? 16.592 20.878 -9.293 1.00 38.53 89 LEU A N 1
ATOM 661 C CA . LEU A 1 89 ? 18.050 21.087 -9.244 1.00 38.53 89 LEU A CA 1
ATOM 662 C C . LEU A 1 89 ? 18.464 22.408 -8.567 1.00 38.53 89 LEU A C 1
ATOM 664 O O . LEU A 1 89 ? 19.622 22.572 -8.192 1.00 38.53 89 LEU A O 1
ATOM 668 N N . LEU A 1 90 ? 17.523 23.342 -8.410 1.00 33.34 90 LEU A N 1
ATOM 669 C CA . LEU A 1 90 ? 17.729 24.684 -7.856 1.00 33.34 90 LEU A CA 1
ATOM 670 C C . LEU A 1 90 ? 17.273 24.809 -6.387 1.00 33.34 90 LEU A C 1
ATOM 672 O O . LEU A 1 90 ? 17.337 25.899 -5.822 1.00 33.34 90 LEU A O 1
ATOM 676 N N . GLY A 1 91 ? 16.814 23.718 -5.758 1.00 28.56 91 GLY A N 1
ATOM 677 C CA . GLY A 1 91 ? 16.428 23.698 -4.339 1.00 28.56 91 GLY A CA 1
ATOM 678 C C . GLY A 1 91 ? 15.143 24.468 -4.002 1.00 28.56 91 GLY A C 1
ATOM 679 O O . GLY A 1 91 ? 14.959 24.880 -2.858 1.00 28.56 91 GLY A O 1
ATOM 680 N N . GLY A 1 92 ? 14.259 24.699 -4.978 1.00 31.48 92 GLY A N 1
ATOM 681 C CA . GLY A 1 92 ? 13.014 25.443 -4.772 1.00 31.48 92 GLY A CA 1
ATOM 682 C C . GLY A 1 92 ? 11.888 24.602 -4.157 1.00 31.48 92 GLY A C 1
ATOM 683 O O . GLY A 1 92 ? 11.559 23.533 -4.666 1.00 31.48 92 GLY A O 1
ATOM 684 N N . ASN A 1 93 ? 11.223 25.119 -3.116 1.00 35.56 93 ASN A N 1
ATOM 685 C CA . ASN A 1 93 ? 10.000 24.517 -2.570 1.00 35.56 93 ASN A CA 1
ATOM 686 C C . ASN A 1 93 ? 8.838 24.616 -3.578 1.00 35.56 93 ASN A C 1
ATOM 688 O O . ASN A 1 93 ? 8.232 25.675 -3.748 1.00 35.56 93 ASN A O 1
ATOM 692 N N . THR A 1 94 ? 8.472 23.500 -4.207 1.00 41.56 94 THR A N 1
ATOM 693 C CA . THR A 1 94 ? 7.391 23.424 -5.202 1.00 41.56 94 THR A CA 1
ATOM 694 C C . THR A 1 94 ? 6.000 23.319 -4.561 1.00 41.56 94 THR A C 1
ATOM 696 O O . THR A 1 94 ? 5.372 22.263 -4.606 1.00 41.56 94 THR A O 1
ATOM 699 N N . SER A 1 95 ? 5.480 24.410 -3.983 1.00 35.38 95 SER A N 1
ATOM 700 C CA . SER A 1 95 ? 4.070 24.471 -3.536 1.00 35.38 95 SER A CA 1
ATOM 701 C C . SER A 1 95 ? 3.073 24.830 -4.652 1.00 35.38 95 SER A C 1
ATOM 703 O O . SER A 1 95 ? 1.866 24.746 -4.438 1.00 35.38 95 SER A O 1
ATOM 705 N N . GLN A 1 96 ? 3.558 25.202 -5.845 1.00 38.56 96 GLN A N 1
ATOM 706 C CA . GLN A 1 96 ? 2.748 25.470 -7.040 1.00 38.56 96 GLN A CA 1
ATOM 707 C C . GLN A 1 96 ? 3.460 24.974 -8.314 1.00 38.56 96 GLN A C 1
ATOM 709 O O . GLN A 1 96 ? 4.278 25.683 -8.892 1.00 38.56 96 GLN A O 1
ATOM 714 N N . SER A 1 97 ? 3.143 23.758 -8.771 1.00 39.84 97 SER A N 1
ATOM 715 C CA . SER A 1 97 ? 3.433 23.299 -10.141 1.00 39.84 97 SER A CA 1
ATOM 716 C C . SER A 1 97 ? 2.465 22.184 -10.546 1.00 39.84 97 SER A C 1
ATOM 718 O O . SER A 1 97 ? 2.450 21.115 -9.943 1.00 39.84 97 SER A O 1
ATOM 720 N N . THR A 1 98 ? 1.650 22.433 -11.571 1.00 44.66 98 THR A N 1
ATOM 721 C CA . THR A 1 98 ? 0.518 21.580 -11.988 1.00 44.66 98 THR A CA 1
ATOM 722 C C . THR A 1 98 ? 0.922 20.468 -12.972 1.00 44.66 98 THR A C 1
ATOM 724 O O . THR A 1 98 ? 0.206 20.205 -13.941 1.00 44.66 98 THR A O 1
ATOM 727 N N . PHE A 1 99 ? 2.112 19.886 -12.802 1.00 44.06 99 PHE A N 1
ATOM 728 C CA . PHE A 1 99 ? 2.592 18.757 -13.605 1.00 44.06 99 PHE A CA 1
ATOM 729 C C . PHE A 1 99 ? 3.736 18.024 -12.896 1.00 44.06 99 PHE A C 1
ATOM 731 O O . PHE A 1 99 ? 4.718 18.657 -12.499 1.00 44.06 99 PHE A O 1
ATOM 738 N N . SER A 1 100 ? 3.646 16.700 -12.799 1.00 51.16 100 SER A N 1
ATOM 739 C CA . SER A 1 100 ? 4.734 15.824 -12.350 1.00 51.16 100 SER A CA 1
ATOM 740 C C . SER A 1 100 ? 4.929 14.653 -13.317 1.00 51.16 100 SER A C 1
ATOM 742 O O . SER A 1 100 ? 4.040 14.306 -14.093 1.00 51.16 100 SER A O 1
ATOM 744 N N . LYS A 1 101 ? 6.079 13.967 -13.236 1.00 48.88 101 LYS A N 1
ATOM 745 C CA . LYS A 1 101 ? 6.299 12.690 -13.945 1.00 48.88 101 LYS A CA 1
ATOM 746 C C . LYS A 1 101 ? 5.221 11.638 -13.598 1.00 48.88 101 LYS A C 1
ATOM 748 O O . LYS A 1 101 ? 5.008 10.730 -14.397 1.00 48.88 101 LYS A O 1
ATOM 753 N N . HIS A 1 102 ? 4.516 11.781 -12.467 1.00 49.62 102 HIS A N 1
ATOM 754 C CA . HIS A 1 102 ? 3.369 10.943 -12.083 1.00 49.62 102 HIS A CA 1
ATOM 755 C C . HIS A 1 102 ? 2.244 10.934 -13.138 1.00 49.62 102 HIS A C 1
ATOM 757 O O . HIS A 1 102 ? 1.587 9.905 -13.302 1.00 49.62 102 HIS A O 1
ATOM 763 N N . ASP A 1 103 ? 2.060 12.038 -13.874 1.00 52.31 103 ASP A N 1
ATOM 764 C CA . ASP A 1 103 ? 0.978 12.239 -14.853 1.00 52.31 103 ASP A CA 1
ATOM 765 C C . ASP A 1 103 ? 1.217 11.498 -16.187 1.00 52.31 103 ASP A C 1
ATOM 767 O O . ASP A 1 103 ? 0.342 11.442 -17.056 1.00 52.31 103 ASP A O 1
ATOM 771 N N . LEU A 1 104 ? 2.406 10.912 -16.374 1.00 64.19 104 LEU A N 1
ATOM 772 C CA . LEU A 1 104 ? 2.761 10.156 -17.574 1.00 64.19 104 LEU A CA 1
ATOM 773 C C . LEU A 1 104 ? 2.077 8.780 -17.559 1.00 64.19 104 LEU A C 1
ATOM 775 O O . LEU A 1 104 ? 2.343 7.942 -16.693 1.00 64.19 104 LEU A O 1
ATOM 779 N N . LYS A 1 105 ? 1.198 8.526 -18.540 1.00 71.62 105 LYS A N 1
ATOM 780 C CA . LYS A 1 105 ? 0.310 7.345 -18.540 1.00 71.62 105 LYS A CA 1
ATOM 781 C C . LYS A 1 105 ? 1.054 6.002 -18.506 1.00 71.62 105 LYS A C 1
ATOM 783 O O . LYS A 1 105 ? 0.571 5.086 -17.843 1.00 71.62 105 LYS A O 1
ATOM 788 N N . GLY A 1 106 ? 2.224 5.916 -19.147 1.00 80.44 106 GLY A N 1
ATOM 789 C CA . GLY A 1 106 ? 3.108 4.745 -19.138 1.00 80.44 106 GLY A CA 1
ATOM 790 C C . GLY A 1 106 ? 2.460 3.443 -19.635 1.00 80.44 106 GLY A C 1
ATOM 791 O O . GLY A 1 106 ? 1.322 3.412 -20.102 1.00 80.44 106 GLY A O 1
ATOM 792 N N . SER A 1 107 ? 3.191 2.337 -19.500 1.00 88.88 107 SER A N 1
ATOM 793 C CA . SER A 1 107 ? 2.716 0.979 -19.798 1.00 88.88 107 SER A CA 1
ATOM 794 C C . SER A 1 107 ? 2.423 0.197 -18.516 1.00 88.88 107 SER A C 1
ATOM 796 O O . SER A 1 107 ? 3.232 0.201 -17.593 1.00 88.88 107 SER A O 1
ATOM 798 N N . LYS A 1 108 ? 1.280 -0.499 -18.445 1.00 92.31 108 LYS A N 1
ATOM 799 C CA . LYS A 1 108 ? 0.880 -1.306 -17.276 1.00 92.31 108 LYS A CA 1
ATOM 800 C C . LYS A 1 108 ? 1.368 -2.750 -17.386 1.00 92.31 108 LYS A C 1
ATOM 802 O O . LYS A 1 108 ? 1.069 -3.439 -18.359 1.00 92.31 108 LYS A O 1
ATOM 807 N N . ILE A 1 109 ? 2.048 -3.230 -16.351 1.00 95.56 109 ILE A N 1
ATOM 808 C CA . ILE A 1 109 ? 2.550 -4.600 -16.221 1.00 95.56 109 ILE A CA 1
ATOM 809 C C . ILE A 1 109 ? 1.564 -5.401 -15.364 1.00 95.56 109 ILE A C 1
ATOM 811 O O . ILE A 1 109 ? 1.729 -5.563 -14.157 1.00 95.56 109 ILE A O 1
ATOM 815 N N . ASN A 1 110 ? 0.508 -5.911 -16.001 1.00 93.94 110 ASN A N 1
ATOM 816 C CA . ASN A 1 110 ? -0.620 -6.555 -15.311 1.00 93.94 110 ASN A CA 1
ATOM 817 C C . ASN A 1 110 ? -0.246 -7.810 -14.489 1.00 93.94 110 ASN A C 1
ATOM 819 O O . ASN A 1 110 ? -1.032 -8.246 -13.655 1.00 93.94 110 ASN A O 1
ATOM 823 N N . THR A 1 111 ? 0.939 -8.388 -14.703 1.00 94.00 111 THR A N 1
ATOM 824 C CA . THR A 1 111 ? 1.474 -9.540 -13.952 1.00 94.00 111 THR A CA 1
ATOM 825 C C . THR A 1 111 ? 2.131 -9.165 -12.617 1.00 94.00 111 THR A C 1
ATOM 827 O O . THR A 1 111 ? 2.589 -10.048 -11.890 1.00 94.00 111 THR A O 1
ATOM 830 N N . VAL A 1 112 ? 2.197 -7.872 -12.278 1.00 96.25 112 VAL A N 1
ATOM 831 C CA . VAL A 1 112 ? 2.810 -7.358 -11.047 1.00 96.25 112 VAL A CA 1
ATOM 832 C C . VAL A 1 112 ? 1.807 -6.434 -10.349 1.00 96.25 112 VAL A C 1
ATOM 834 O O . VAL A 1 112 ? 1.778 -5.232 -10.595 1.00 96.25 112 VAL A O 1
ATOM 837 N N . GLY A 1 113 ? 0.945 -7.002 -9.501 1.00 95.31 113 GLY A N 1
ATOM 838 C CA . GLY A 1 113 ? -0.037 -6.247 -8.710 1.00 95.31 113 GLY A CA 1
ATOM 839 C C . GLY A 1 113 ? 0.608 -5.318 -7.677 1.00 95.31 113 GLY A C 1
ATOM 840 O O . GLY A 1 113 ? 1.722 -5.577 -7.220 1.00 95.31 113 GLY A O 1
ATOM 841 N N . ASN A 1 114 ? -0.082 -4.235 -7.303 1.00 95.00 114 ASN A N 1
ATOM 842 C CA . ASN A 1 114 ? 0.390 -3.340 -6.246 1.00 95.00 114 ASN A CA 1
ATOM 843 C C . ASN A 1 114 ? 0.322 -4.050 -4.873 1.00 95.00 114 ASN A C 1
ATOM 845 O O . ASN A 1 114 ? -0.774 -4.379 -4.410 1.00 95.00 114 ASN A O 1
ATOM 849 N N . PRO A 1 115 ? 1.459 -4.238 -4.175 1.00 95.81 115 PRO A N 1
ATOM 850 C CA . PRO A 1 115 ? 1.515 -5.000 -2.925 1.00 95.81 115 PRO A CA 1
ATOM 851 C C . PRO A 1 115 ? 0.834 -4.317 -1.726 1.00 95.81 115 PRO A C 1
ATOM 853 O O . PRO A 1 115 ? 0.764 -4.904 -0.647 1.00 95.81 115 PRO A O 1
ATOM 856 N N . SER A 1 116 ? 0.285 -3.112 -1.889 1.00 93.62 116 SER A N 1
ATOM 857 C CA . SER A 1 116 ? -0.492 -2.415 -0.856 1.00 93.62 116 SER A CA 1
ATOM 858 C C . SER A 1 116 ? -1.660 -3.239 -0.308 1.00 93.62 116 SER A C 1
ATOM 860 O O . SER A 1 116 ? -1.906 -3.233 0.898 1.00 93.62 116 SER A O 1
ATOM 862 N N . VAL A 1 117 ? -2.379 -3.936 -1.193 1.00 88.56 117 VAL A N 1
ATOM 863 C CA . VAL A 1 117 ? -3.579 -4.710 -0.837 1.00 88.56 117 VAL A CA 1
ATOM 864 C C . VAL A 1 117 ? -3.211 -6.153 -0.505 1.00 88.56 117 VAL A C 1
ATOM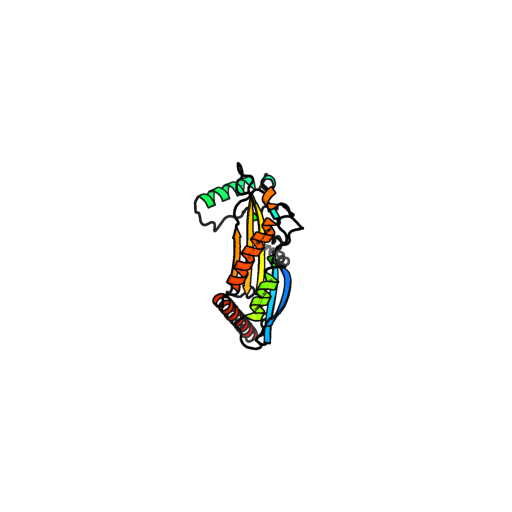 866 O O . VAL A 1 117 ? -3.575 -6.637 0.559 1.00 88.56 117 VAL A O 1
ATOM 869 N N . ASP A 1 118 ? -2.432 -6.820 -1.356 1.00 91.75 118 ASP A N 1
ATOM 870 C CA . ASP A 1 118 ? -2.207 -8.267 -1.220 1.00 91.75 118 ASP A CA 1
ATOM 871 C C . ASP A 1 118 ? -1.065 -8.628 -0.251 1.00 91.75 118 ASP A C 1
ATOM 873 O O . ASP A 1 118 ? -0.977 -9.768 0.205 1.00 91.75 118 ASP A O 1
ATOM 877 N N . TYR A 1 119 ? -0.195 -7.668 0.096 1.00 96.38 119 TYR A N 1
ATOM 878 C CA . TYR A 1 119 ? 0.916 -7.877 1.031 1.00 96.38 119 TYR A CA 1
ATOM 879 C C . TYR A 1 119 ? 0.818 -7.004 2.284 1.00 96.38 119 TYR A C 1
ATOM 881 O O . TYR A 1 119 ? 0.816 -7.522 3.401 1.00 96.38 119 TYR A O 1
ATOM 889 N N . PHE A 1 120 ? 0.750 -5.680 2.138 1.00 96.56 120 PHE A N 1
ATOM 890 C CA . PHE A 1 120 ? 0.840 -4.773 3.284 1.00 96.56 120 PHE A CA 1
ATOM 891 C C . PHE A 1 120 ? -0.399 -4.849 4.187 1.00 96.56 120 PHE A C 1
ATOM 893 O O . PHE A 1 120 ? -0.248 -5.059 5.392 1.00 96.56 120 PHE A O 1
ATOM 900 N N . LEU A 1 121 ? -1.609 -4.749 3.619 1.00 94.88 121 LEU A N 1
ATOM 901 C CA . LEU A 1 121 ? -2.869 -4.768 4.373 1.00 94.88 121 LEU A CA 1
ATOM 902 C C . LEU A 1 121 ? -3.007 -6.010 5.294 1.00 94.88 121 LEU A C 1
ATOM 904 O O . LEU A 1 121 ? -3.152 -5.807 6.500 1.00 94.88 121 LEU A O 1
ATOM 908 N N . PRO A 1 122 ? -2.873 -7.273 4.830 1.00 96.06 122 PRO A N 1
ATOM 909 C CA . PRO A 1 122 ? -2.934 -8.448 5.709 1.00 96.06 122 PRO A CA 1
ATOM 910 C C . PRO A 1 122 ? -1.910 -8.432 6.852 1.00 96.06 122 PRO A C 1
ATOM 912 O O . PRO A 1 122 ? -2.171 -8.951 7.941 1.00 96.06 122 PRO A O 1
ATOM 915 N N . ASN A 1 123 ? -0.734 -7.842 6.624 1.00 97.62 123 ASN A N 1
ATOM 916 C CA . ASN A 1 123 ? 0.314 -7.763 7.634 1.00 97.62 123 ASN A CA 1
ATOM 917 C C . ASN A 1 123 ? 0.033 -6.675 8.681 1.00 97.62 123 ASN A C 1
ATOM 919 O O . ASN A 1 123 ? 0.142 -6.968 9.875 1.00 97.62 123 ASN A O 1
ATOM 923 N N . ILE A 1 124 ? -0.415 -5.475 8.290 1.00 96.50 124 ILE A N 1
ATOM 924 C CA . ILE A 1 124 ? -0.842 -4.466 9.275 1.00 96.50 124 ILE A CA 1
ATOM 925 C C . ILE A 1 124 ? -2.122 -4.877 10.009 1.00 96.50 124 ILE A C 1
ATOM 927 O O . ILE A 1 124 ? -2.234 -4.610 11.202 1.00 96.50 124 ILE A O 1
ATOM 931 N N . ASN A 1 125 ? -3.043 -5.605 9.367 1.00 96.50 125 ASN A N 1
ATOM 932 C CA . ASN A 1 125 ? -4.252 -6.122 10.017 1.00 96.50 125 ASN A CA 1
ATOM 933 C C . ASN A 1 125 ? -3.895 -7.080 11.167 1.00 96.50 125 ASN A C 1
ATOM 935 O O . ASN A 1 125 ? -4.516 -7.033 12.232 1.00 96.50 125 ASN A O 1
ATOM 939 N N . ARG A 1 126 ? -2.832 -7.883 11.006 1.00 96.94 126 ARG A N 1
ATOM 940 C CA . ARG A 1 126 ? -2.268 -8.718 12.079 1.00 96.94 126 ARG A CA 1
ATOM 941 C C . ARG A 1 126 ? -1.680 -7.879 13.217 1.00 96.94 126 ARG A C 1
ATOM 943 O O . ARG A 1 126 ? -2.030 -8.108 14.368 1.00 96.94 126 ARG A O 1
ATOM 950 N N . VAL A 1 127 ? -0.865 -6.867 12.906 1.00 97.31 127 VAL A N 1
ATOM 951 C CA . VAL A 1 127 ? -0.300 -5.939 13.909 1.00 97.31 127 VAL A CA 1
ATOM 952 C C . VAL A 1 127 ? -1.406 -5.221 14.698 1.00 97.31 127 VAL A C 1
ATOM 954 O O . VAL A 1 127 ? -1.350 -5.162 15.924 1.00 97.31 127 VAL A O 1
ATOM 957 N N . ILE A 1 128 ? -2.451 -4.736 14.021 1.00 96.12 128 ILE A N 1
ATOM 958 C CA . ILE A 1 128 ? -3.623 -4.095 14.640 1.00 96.12 128 ILE A CA 1
ATOM 959 C C . ILE A 1 128 ? -4.340 -5.069 15.579 1.00 96.12 128 ILE A C 1
ATOM 961 O O . ILE A 1 128 ? -4.590 -4.739 16.738 1.00 96.12 128 ILE A O 1
ATOM 965 N N . LYS A 1 129 ? -4.642 -6.282 15.100 1.00 96.00 129 LYS A N 1
ATOM 966 C CA . LYS A 1 129 ? -5.282 -7.344 15.889 1.00 96.00 129 LYS A CA 1
ATOM 967 C C . LYS A 1 129 ? -4.511 -7.663 17.168 1.00 96.00 129 LYS A C 1
ATOM 969 O O . LYS A 1 129 ? -5.127 -7.883 18.215 1.00 96.00 129 LYS A O 1
ATOM 974 N N . ASP A 1 130 ? -3.188 -7.734 17.048 1.00 94.25 130 ASP A N 1
ATOM 975 C CA . ASP A 1 130 ? -2.304 -8.270 18.073 1.00 94.25 130 ASP A CA 1
ATOM 976 C C . ASP A 1 130 ? -1.806 -7.237 19.087 1.00 94.25 130 ASP A C 1
ATOM 978 O O . ASP A 1 130 ? -1.506 -7.654 20.209 1.00 94.25 130 ASP A O 1
ATOM 982 N N . SER A 1 131 ? -1.740 -5.951 18.712 1.00 94.06 131 SER A N 1
ATOM 983 C CA . SER A 1 131 ? -0.995 -4.918 19.453 1.00 94.06 131 SER A CA 1
ATOM 984 C C . SER A 1 131 ? -1.687 -3.546 19.571 1.00 94.06 131 SER A C 1
ATOM 986 O O . SER A 1 131 ? -1.108 -2.637 20.163 1.00 94.06 131 SER A O 1
ATOM 988 N N . LEU A 1 132 ? -2.897 -3.331 19.031 1.00 93.69 132 LEU A N 1
ATOM 989 C CA . LEU A 1 132 ? -3.560 -2.020 19.131 1.00 93.69 132 LEU A CA 1
ATOM 990 C C . LEU A 1 132 ? -4.047 -1.711 20.566 1.00 93.69 132 LEU A C 1
ATOM 992 O O . LEU A 1 132 ? -4.910 -2.400 21.110 1.00 93.69 132 LEU A O 1
ATOM 996 N N . TYR A 1 133 ? -3.553 -0.611 21.142 1.00 90.81 133 TYR A N 1
ATOM 997 C CA . TYR A 1 133 ? -3.807 -0.179 22.526 1.00 90.81 133 TYR A CA 1
ATOM 998 C C . TYR A 1 133 ? -5.162 0.527 22.725 1.00 90.81 133 TYR A C 1
ATOM 1000 O O . TYR A 1 133 ? -5.216 1.722 23.018 1.00 90.81 133 TYR A O 1
ATOM 1008 N N . VAL A 1 134 ? -6.272 -0.196 22.578 1.00 89.94 134 VAL A N 1
ATOM 1009 C CA . VAL A 1 134 ? -7.632 0.324 22.833 1.00 89.94 134 VAL A CA 1
ATOM 1010 C C . VAL A 1 134 ? -8.286 -0.334 24.047 1.00 89.94 134 VAL A C 1
ATOM 1012 O O . VAL A 1 134 ? -7.881 -1.409 24.479 1.00 89.94 134 VAL A O 1
ATOM 1015 N N . LYS A 1 135 ? -9.335 0.305 24.576 1.00 86.62 135 LYS A N 1
ATOM 1016 C CA . LYS A 1 135 ? -10.174 -0.261 25.642 1.00 86.62 135 LYS A CA 1
ATOM 1017 C C . LYS A 1 135 ? -10.795 -1.599 25.235 1.00 86.62 135 LYS A C 1
ATOM 1019 O O . LYS A 1 135 ? -11.099 -1.821 24.059 1.00 86.62 135 LYS A O 1
ATOM 1024 N N . ASP A 1 136 ? -11.074 -2.428 26.234 1.00 87.25 136 ASP A N 1
ATOM 1025 C CA . ASP A 1 136 ? -11.770 -3.696 26.043 1.00 87.25 136 ASP A CA 1
ATOM 1026 C C . ASP A 1 136 ? -13.142 -3.501 25.393 1.00 87.25 136 ASP A C 1
ATOM 1028 O O . ASP A 1 136 ? -13.881 -2.560 25.694 1.00 87.25 136 ASP A O 1
ATOM 1032 N N . ASN A 1 137 ? -13.467 -4.402 24.466 1.00 90.06 137 ASN A N 1
ATOM 1033 C CA . ASN A 1 137 ? -14.698 -4.415 23.674 1.00 90.06 137 ASN A CA 1
ATOM 1034 C C . ASN A 1 137 ? -14.974 -3.115 22.885 1.00 90.06 137 ASN A C 1
ATOM 1036 O O . ASN A 1 137 ? -16.104 -2.867 22.457 1.00 90.06 137 ASN A O 1
ATOM 1040 N N . ALA A 1 138 ? -13.961 -2.273 22.649 1.00 90.88 138 ALA A N 1
ATOM 1041 C CA . ALA A 1 138 ? -14.134 -1.037 21.897 1.00 90.88 138 ALA A CA 1
ATOM 1042 C C . ALA A 1 138 ? -14.449 -1.299 20.412 1.00 90.88 138 ALA A C 1
ATOM 1044 O O . ALA A 1 138 ? -13.649 -1.872 19.676 1.00 90.88 138 ALA A O 1
ATOM 1045 N N . ASP A 1 139 ? -15.620 -0.838 19.967 1.00 92.50 139 ASP A N 1
ATOM 1046 C CA . ASP A 1 139 ? -16.037 -0.902 18.561 1.00 92.50 139 ASP A CA 1
ATOM 1047 C C . ASP A 1 139 ? -15.665 0.376 17.785 1.00 92.50 139 ASP A C 1
ATOM 1049 O O . ASP A 1 139 ? -16.073 1.482 18.165 1.00 92.50 139 ASP A O 1
ATOM 1053 N N . TYR A 1 140 ? -14.912 0.205 16.698 1.00 92.19 140 TYR A N 1
ATOM 1054 C CA . TYR A 1 140 ? -14.503 1.225 15.732 1.00 92.19 140 TYR A CA 1
ATOM 1055 C C . TYR A 1 140 ? -14.908 0.883 14.291 1.00 92.19 140 TYR A C 1
ATOM 1057 O O . TYR A 1 140 ? -14.391 1.484 13.352 1.00 92.19 140 TYR A O 1
ATOM 1065 N N . ARG A 1 141 ? -15.845 -0.047 14.065 1.00 92.88 141 ARG A N 1
ATOM 1066 C CA . ARG A 1 141 ? -16.275 -0.433 12.702 1.00 92.88 141 ARG A CA 1
ATOM 1067 C C . ARG A 1 141 ? -16.840 0.733 11.880 1.00 92.88 141 ARG A C 1
ATOM 1069 O O . ARG A 1 141 ? -16.732 0.715 10.658 1.00 92.88 141 ARG A O 1
ATOM 1076 N N . ASN A 1 142 ? -17.368 1.764 12.541 1.00 89.31 142 ASN A N 1
ATOM 1077 C CA . ASN A 1 142 ? -17.871 2.989 11.905 1.00 89.31 142 ASN A CA 1
ATOM 1078 C C . ASN A 1 142 ? -16.778 4.049 11.641 1.00 89.31 142 ASN A C 1
ATOM 1080 O O . ASN A 1 142 ? -17.074 5.099 11.078 1.00 89.31 142 ASN A O 1
ATOM 1084 N N . TYR A 1 143 ? -15.529 3.789 12.041 1.00 89.44 143 TYR A N 1
ATOM 1085 C CA . TYR A 1 143 ? -14.388 4.704 11.930 1.00 89.44 143 TYR A CA 1
ATOM 1086 C C . TYR A 1 143 ? -13.215 3.971 11.255 1.00 89.44 143 TYR A C 1
ATOM 1088 O O . TYR A 1 143 ? -12.227 3.646 11.916 1.00 89.44 143 TYR A O 1
ATOM 1096 N N . PRO A 1 144 ? -13.348 3.624 9.961 1.00 90.25 144 PRO A N 1
ATOM 1097 C CA . PRO A 1 144 ? -12.415 2.734 9.287 1.00 90.25 144 PRO A CA 1
ATOM 1098 C C . PRO A 1 144 ? -11.016 3.346 9.182 1.00 90.25 144 PRO A C 1
ATOM 1100 O O . PRO A 1 144 ? -10.855 4.530 8.876 1.00 90.25 144 PRO A O 1
ATOM 1103 N N . LEU A 1 145 ? -10.001 2.515 9.394 1.00 92.00 145 LEU A N 1
ATOM 1104 C CA . LEU A 1 145 ? -8.623 2.824 9.044 1.00 92.00 145 LEU A CA 1
ATOM 1105 C C . LEU A 1 145 ? -8.480 2.699 7.520 1.00 92.00 145 LEU A C 1
ATOM 1107 O O . LEU A 1 145 ? -8.656 1.619 6.955 1.00 92.00 145 LEU A O 1
ATOM 1111 N N . SER A 1 146 ? -8.204 3.816 6.862 1.00 90.19 146 SER A N 1
ATOM 1112 C CA . SER A 1 146 ? -8.115 3.941 5.410 1.00 90.19 146 SER A CA 1
ATOM 1113 C C . SER A 1 146 ? -6.687 3.684 4.945 1.00 90.19 146 SER A C 1
ATOM 1115 O O . SER A 1 146 ? -5.782 4.384 5.383 1.00 90.19 146 SER A O 1
ATOM 1117 N N . ILE A 1 147 ? -6.487 2.739 4.029 1.00 90.88 147 ILE A N 1
ATOM 1118 C CA . ILE A 1 147 ? -5.221 2.492 3.335 1.00 90.88 147 ILE A CA 1
ATOM 1119 C C . ILE A 1 147 ? -5.371 3.056 1.920 1.00 90.88 147 ILE A C 1
ATOM 1121 O O . ILE A 1 147 ? -6.166 2.545 1.129 1.00 90.88 147 ILE A O 1
ATOM 1125 N N . ARG A 1 148 ? -4.631 4.108 1.577 1.00 88.38 148 ARG A N 1
ATOM 1126 C CA . ARG A 1 148 ? -4.640 4.708 0.235 1.00 88.38 148 ARG A CA 1
ATOM 1127 C C . ARG A 1 148 ? -3.300 4.424 -0.425 1.00 88.38 148 ARG A C 1
ATOM 1129 O O . ARG A 1 148 ? -2.263 4.783 0.116 1.00 88.38 148 ARG A O 1
ATOM 1136 N N . TYR A 1 149 ? -3.320 3.768 -1.577 1.00 85.31 149 TYR A N 1
ATOM 1137 C CA . TYR A 1 149 ? -2.126 3.531 -2.384 1.00 85.31 149 TYR A CA 1
ATOM 1138 C C . TYR A 1 149 ? -2.133 4.473 -3.580 1.00 85.31 149 TYR A C 1
ATOM 1140 O O . TYR A 1 149 ? -3.188 4.727 -4.161 1.00 85.31 149 TYR A O 1
ATOM 1148 N N . PHE A 1 150 ? -0.975 5.027 -3.918 1.00 83.19 150 PHE A N 1
ATOM 1149 C CA . PHE A 1 150 ? -0.853 6.110 -4.891 1.00 83.19 150 PHE A CA 1
ATOM 1150 C C . PHE A 1 150 ? 0.020 5.661 -6.055 1.00 83.19 150 PHE A C 1
ATOM 1152 O O . PHE A 1 150 ? -0.469 5.491 -7.171 1.00 83.19 150 PHE A O 1
ATOM 1159 N N . GLU A 1 151 ? 1.287 5.399 -5.753 1.00 88.12 151 GLU A N 1
ATOM 1160 C CA . GLU A 1 151 ? 2.345 5.207 -6.733 1.00 88.12 151 GLU A CA 1
ATOM 1161 C C . GLU A 1 151 ? 2.881 3.784 -6.667 1.00 88.12 151 GLU A C 1
ATOM 1163 O O . GLU A 1 151 ? 3.145 3.260 -5.580 1.00 88.12 151 GLU A O 1
ATOM 1168 N N . PHE A 1 152 ? 3.074 3.176 -7.833 1.00 93.69 152 PHE A N 1
ATOM 1169 C CA . PHE A 1 152 ? 3.852 1.954 -7.988 1.00 93.69 152 PHE A CA 1
ATOM 1170 C C . PHE A 1 152 ? 4.354 1.852 -9.430 1.00 93.69 152 PHE A C 1
ATOM 1172 O O . PHE A 1 152 ? 3.721 1.230 -10.290 1.00 93.69 152 PHE A O 1
ATOM 1179 N N . TYR A 1 153 ? 5.483 2.501 -9.717 1.00 92.44 153 TYR A N 1
ATOM 1180 C CA . TYR A 1 153 ? 5.992 2.585 -11.083 1.00 92.44 153 TYR A CA 1
ATOM 1181 C C . TYR A 1 153 ? 7.518 2.670 -11.188 1.00 92.44 153 TYR A C 1
ATOM 1183 O O . TYR A 1 153 ? 8.201 3.200 -10.315 1.00 92.44 153 TYR A O 1
ATOM 1191 N N . LEU A 1 154 ? 8.045 2.174 -12.307 1.00 93.50 154 LEU A N 1
ATOM 1192 C CA . LEU A 1 154 ? 9.411 2.418 -12.767 1.00 93.50 154 LEU A CA 1
ATOM 1193 C C . LEU A 1 154 ? 9.429 3.656 -13.665 1.00 93.50 154 LEU A C 1
ATOM 1195 O O . LEU A 1 154 ? 8.624 3.746 -14.593 1.00 93.50 154 LEU A O 1
ATOM 1199 N N . VAL A 1 155 ? 10.358 4.584 -13.445 1.00 88.56 155 VAL A N 1
ATOM 1200 C CA . VAL A 1 155 ? 10.528 5.790 -14.275 1.00 88.56 155 VAL A CA 1
ATOM 1201 C C . VAL A 1 155 ? 11.989 6.015 -14.636 1.00 88.56 155 VAL A C 1
ATOM 1203 O O . VAL A 1 155 ? 12.875 5.798 -13.813 1.00 88.56 155 VAL A O 1
ATOM 1206 N N . TYR A 1 156 ? 12.244 6.466 -15.865 1.00 84.44 156 TYR A N 1
ATOM 1207 C CA . TYR A 1 156 ? 13.591 6.816 -16.313 1.00 84.44 156 TYR A CA 1
ATOM 1208 C C . TYR A 1 156 ? 14.186 7.965 -15.473 1.00 84.44 156 TYR A C 1
ATOM 1210 O O . TYR A 1 156 ? 13.504 8.954 -15.152 1.00 84.44 156 TYR A O 1
ATOM 1218 N N . THR A 1 157 ? 15.478 7.873 -15.157 1.00 80.38 157 THR A N 1
ATOM 1219 C CA . THR A 1 157 ? 16.173 8.923 -14.394 1.00 80.38 157 THR A CA 1
ATOM 1220 C C . THR A 1 157 ? 16.468 10.146 -15.262 1.00 80.38 157 THR A C 1
ATOM 1222 O O . THR A 1 157 ? 16.017 11.252 -14.955 1.00 80.38 157 THR A O 1
ATOM 1225 N N . GLU A 1 158 ? 17.125 9.938 -16.405 1.00 72.44 158 GLU A N 1
ATOM 1226 C CA . GLU A 1 158 ? 17.648 10.996 -17.281 1.00 72.44 158 GLU A CA 1
ATOM 1227 C C . GLU A 1 158 ? 17.002 11.002 -18.673 1.00 72.44 158 GLU A C 1
ATOM 1229 O O . GLU A 1 158 ? 16.670 9.958 -19.235 1.00 72.44 158 GLU A O 1
ATOM 1234 N N . LEU A 1 159 ? 16.870 12.183 -19.288 1.00 66.50 159 LEU A N 1
ATOM 1235 C CA . LEU A 1 159 ? 16.323 12.314 -20.647 1.00 66.50 159 LEU A CA 1
ATOM 1236 C C . LEU A 1 159 ? 17.281 11.765 -21.722 1.00 66.50 159 LEU A C 1
ATOM 1238 O O . LEU A 1 159 ? 16.844 11.064 -22.630 1.00 66.50 159 LEU A O 1
ATOM 1242 N N . ALA A 1 160 ? 18.589 11.976 -21.582 1.00 63.97 160 ALA A N 1
ATOM 1243 C CA . ALA A 1 160 ? 19.636 11.466 -22.475 1.00 63.97 160 ALA A CA 1
ATOM 1244 C C . ALA A 1 160 ? 20.722 10.741 -21.660 1.00 63.97 160 ALA A C 1
ATOM 1246 O O . ALA A 1 160 ? 20.717 10.846 -20.442 1.00 63.97 160 ALA A O 1
ATOM 1247 N N . GLY A 1 161 ? 21.627 10.001 -22.309 1.00 63.22 161 GLY A N 1
ATOM 1248 C CA . GLY A 1 161 ? 22.713 9.288 -21.622 1.00 63.22 161 GLY A CA 1
ATOM 1249 C C . GLY A 1 161 ? 22.258 7.976 -20.980 1.00 63.22 161 GLY A C 1
ATOM 1250 O O . GLY A 1 161 ? 22.464 6.914 -21.562 1.00 63.22 161 GLY A O 1
ATOM 1251 N N . SER A 1 162 ? 21.618 8.035 -19.811 1.00 74.81 162 SER A N 1
ATOM 1252 C CA . SER A 1 162 ? 21.231 6.836 -19.058 1.00 74.81 162 SER A CA 1
ATOM 1253 C C . SER A 1 162 ? 19.998 6.105 -19.614 1.00 74.81 162 SER A C 1
ATOM 1255 O O . SER A 1 162 ? 19.015 6.721 -20.043 1.00 74.81 162 SER A O 1
ATOM 1257 N N . SER A 1 163 ? 20.034 4.771 -19.563 1.00 82.56 163 SER A N 1
ATOM 1258 C CA . SER A 1 163 ? 18.899 3.853 -19.759 1.00 82.56 163 SER A CA 1
ATOM 1259 C C . SER A 1 163 ? 18.330 3.327 -18.432 1.00 82.56 163 SER A C 1
ATOM 1261 O O . SER A 1 163 ? 17.507 2.408 -18.442 1.00 82.56 163 SER A O 1
ATOM 1263 N N . ASN A 1 164 ? 18.752 3.895 -17.298 1.00 91.50 164 ASN A N 1
ATOM 1264 C CA . ASN A 1 164 ? 18.354 3.435 -15.976 1.00 91.50 164 ASN A CA 1
ATOM 1265 C C . ASN A 1 164 ? 17.004 4.009 -15.531 1.00 91.50 164 ASN A C 1
ATOM 1267 O O . ASN A 1 164 ? 16.576 5.097 -15.930 1.00 91.50 164 ASN A O 1
ATOM 1271 N N . TYR A 1 165 ? 16.356 3.245 -14.660 1.00 91.75 165 TYR A N 1
ATOM 1272 C CA . TYR A 1 165 ? 15.054 3.510 -14.078 1.00 91.75 165 TYR A CA 1
ATOM 1273 C C . TYR A 1 165 ? 15.140 3.390 -12.558 1.00 91.75 165 TYR A C 1
ATOM 1275 O O . TYR A 1 165 ? 15.861 2.543 -12.021 1.00 91.75 165 TYR A O 1
ATOM 1283 N N . GLU A 1 166 ? 14.361 4.213 -11.873 1.00 92.19 166 GLU A N 1
ATOM 1284 C CA . GLU A 1 166 ? 14.105 4.128 -10.437 1.00 92.19 166 GLU A CA 1
ATOM 1285 C C . GLU A 1 166 ? 12.692 3.602 -10.210 1.00 92.19 166 GLU A C 1
ATOM 1287 O O . GLU A 1 166 ? 11.770 3.935 -10.959 1.00 92.19 166 GLU A O 1
ATOM 1292 N N . LEU A 1 167 ? 12.517 2.788 -9.171 1.00 93.88 167 LEU A N 1
ATOM 1293 C CA . LEU A 1 167 ? 11.204 2.377 -8.697 1.00 93.88 167 LEU A CA 1
ATOM 1294 C C . LEU A 1 167 ? 10.722 3.380 -7.651 1.00 93.88 167 LEU A C 1
ATOM 1296 O O . LEU A 1 167 ? 11.402 3.602 -6.647 1.00 93.88 167 LEU A O 1
ATOM 1300 N N . ILE A 1 168 ? 9.541 3.944 -7.885 1.00 91.31 168 ILE A N 1
ATOM 1301 C CA . ILE A 1 168 ? 8.839 4.831 -6.959 1.00 91.31 168 ILE A CA 1
ATOM 1302 C C . ILE A 1 168 ? 7.598 4.109 -6.445 1.00 91.31 168 ILE A C 1
ATOM 1304 O O . ILE A 1 168 ? 6.849 3.480 -7.202 1.00 91.31 168 ILE A O 1
ATOM 1308 N N . TYR A 1 169 ? 7.406 4.184 -5.133 1.00 92.06 169 TYR A N 1
ATOM 1309 C CA . TYR A 1 169 ? 6.279 3.590 -4.436 1.00 92.06 169 TYR A CA 1
ATOM 1310 C C . TYR A 1 169 ? 5.792 4.520 -3.327 1.00 92.06 169 TYR A C 1
ATOM 1312 O O . TYR A 1 169 ? 6.605 5.038 -2.557 1.00 92.06 169 TYR A O 1
ATOM 1320 N N . ALA A 1 170 ? 4.473 4.678 -3.204 1.00 89.69 170 ALA A N 1
ATOM 1321 C CA . ALA A 1 170 ? 3.862 5.460 -2.135 1.00 89.69 170 ALA A CA 1
ATOM 1322 C C . ALA A 1 170 ? 2.465 4.956 -1.757 1.00 89.69 170 ALA A C 1
ATOM 1324 O O . ALA A 1 170 ? 1.588 4.750 -2.603 1.00 89.69 170 ALA A O 1
ATOM 1325 N N . MET A 1 171 ? 2.238 4.845 -0.451 1.00 91.06 171 MET A N 1
ATOM 1326 C CA . MET A 1 171 ? 0.935 4.633 0.174 1.00 91.06 171 MET A CA 1
ATOM 1327 C C . MET A 1 171 ? 0.846 5.384 1.508 1.00 91.06 171 MET A C 1
ATOM 1329 O O . MET A 1 171 ? 1.865 5.781 2.076 1.00 91.06 171 MET A O 1
ATOM 1333 N N . ASN A 1 172 ? -0.362 5.515 2.051 1.00 90.50 172 ASN A N 1
ATOM 1334 C CA . ASN A 1 172 ? -0.556 5.916 3.436 1.00 90.50 172 ASN A CA 1
ATOM 1335 C C . ASN A 1 172 ? -1.719 5.208 4.125 1.00 90.50 172 ASN A C 1
ATOM 1337 O O . ASN A 1 172 ? -2.570 4.572 3.499 1.00 90.50 172 ASN A O 1
ATOM 1341 N N . VAL A 1 173 ? -1.713 5.321 5.448 1.00 92.06 173 VAL A N 1
ATOM 1342 C CA . VAL A 1 173 ? -2.703 4.771 6.365 1.00 92.06 173 VAL A CA 1
ATOM 1343 C C . VAL A 1 173 ? -3.229 5.914 7.236 1.00 92.06 173 VAL A C 1
ATOM 1345 O O . VAL A 1 173 ? -2.435 6.599 7.878 1.00 92.06 173 VAL A O 1
ATOM 1348 N N . SER A 1 174 ? -4.546 6.142 7.279 1.00 90.50 174 SER A N 1
ATOM 1349 C CA . SER A 1 174 ? -5.156 7.221 8.075 1.00 90.50 174 SER A CA 1
ATOM 1350 C C . SER A 1 174 ? -6.439 6.801 8.791 1.00 90.50 174 SER A C 1
ATOM 1352 O O . SER A 1 174 ? -7.249 6.048 8.251 1.00 90.50 174 SER A O 1
ATOM 1354 N N . ALA A 1 175 ? -6.667 7.293 10.010 1.00 84.62 175 ALA A N 1
ATOM 1355 C CA . ALA A 1 175 ? -7.869 6.956 10.777 1.00 84.62 175 ALA A CA 1
ATOM 1356 C C . ALA A 1 175 ? -9.084 7.766 10.279 1.00 84.62 175 ALA A C 1
ATOM 1358 O O . ALA A 1 175 ? -9.325 8.895 10.704 1.00 84.62 175 ALA A O 1
ATOM 1359 N N . SER A 1 176 ? -9.887 7.191 9.379 1.00 73.81 176 SER A N 1
ATOM 1360 C CA . SER A 1 176 ? -10.969 7.868 8.642 1.00 73.81 176 SER A CA 1
ATOM 1361 C C . SER A 1 176 ? -10.508 9.099 7.831 1.00 73.81 176 SER A C 1
ATOM 1363 O O . SER A 1 176 ? -9.323 9.425 7.763 1.00 73.81 176 SER A O 1
ATOM 1365 N N . ASN A 1 177 ? -11.458 9.809 7.211 1.00 63.03 177 ASN A N 1
ATOM 1366 C CA . ASN A 1 177 ? -11.208 11.111 6.573 1.00 63.03 177 ASN A CA 1
ATOM 1367 C C . ASN A 1 177 ? -11.175 12.289 7.577 1.00 63.03 177 ASN A C 1
ATOM 1369 O O . ASN A 1 177 ? -10.957 13.425 7.169 1.00 63.03 177 ASN A O 1
ATOM 1373 N N . SER A 1 178 ? -11.447 12.047 8.867 1.00 63.62 178 SER A N 1
ATOM 1374 C CA . SER A 1 178 ? -11.581 13.091 9.905 1.00 63.62 178 SER A CA 1
ATOM 1375 C C . SER A 1 178 ? -10.611 12.959 11.085 1.00 63.62 178 SER A C 1
ATOM 1377 O O . SER A 1 178 ? -10.701 13.740 12.036 1.00 63.62 178 SER A O 1
ATOM 1379 N N . GLY A 1 179 ? -9.718 11.969 11.030 1.00 69.31 179 GLY A N 1
ATOM 1380 C CA . GLY A 1 179 ? -8.651 11.762 12.000 1.00 69.31 179 GLY A CA 1
ATOM 1381 C C . GLY A 1 179 ? -7.386 12.555 11.691 1.00 69.31 179 GLY A C 1
ATOM 1382 O O . GLY A 1 179 ? -7.171 13.025 10.572 1.00 69.31 179 GLY A O 1
ATOM 1383 N N . ASN A 1 180 ? -6.538 12.675 12.705 1.00 84.62 180 ASN A N 1
ATOM 1384 C CA . ASN A 1 180 ? -5.213 13.284 12.628 1.00 84.62 180 ASN A CA 1
ATOM 1385 C C . ASN A 1 180 ? -4.106 12.238 12.443 1.00 84.62 180 ASN A C 1
ATOM 1387 O O . ASN A 1 180 ? -3.000 12.596 12.043 1.00 84.62 180 ASN A O 1
ATOM 1391 N N . TYR A 1 181 ? -4.377 10.960 12.731 1.00 91.62 181 TYR A N 1
ATOM 1392 C CA . TYR A 1 181 ? -3.407 9.892 12.528 1.00 91.62 181 TYR A CA 1
ATOM 1393 C C . TYR A 1 181 ? -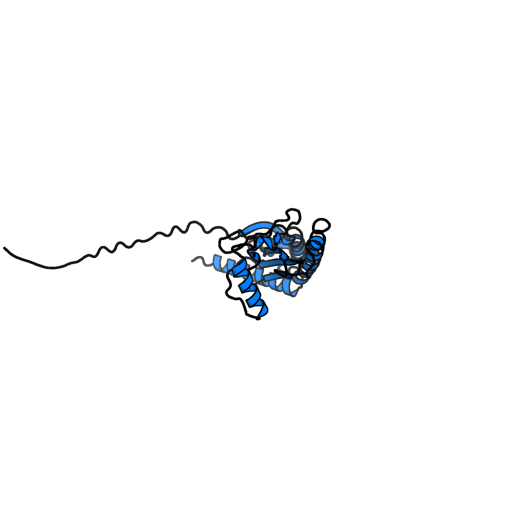3.154 9.682 11.036 1.00 91.62 181 TYR A C 1
ATOM 1395 O O . TYR A 1 181 ? -4.076 9.378 10.271 1.00 91.62 181 TYR A O 1
ATOM 1403 N N . LYS A 1 182 ? -1.882 9.801 10.656 1.00 90.12 182 LYS A N 1
ATOM 1404 C CA . LYS A 1 182 ? -1.347 9.443 9.346 1.00 90.12 182 LYS A CA 1
ATOM 1405 C C . LYS A 1 182 ? -0.056 8.662 9.537 1.00 90.12 182 LYS A C 1
ATOM 1407 O O . LYS A 1 182 ? 0.770 9.021 10.373 1.00 90.12 182 LYS A O 1
ATOM 1412 N N . PHE A 1 183 ? 0.103 7.621 8.739 1.00 92.75 183 PHE A N 1
ATOM 1413 C CA . PHE A 1 183 ? 1.338 6.875 8.582 1.00 92.75 183 PHE A CA 1
ATOM 1414 C C . PHE A 1 183 ? 1.604 6.731 7.086 1.00 92.75 183 PHE A C 1
ATOM 1416 O O . PHE A 1 183 ? 0.833 6.078 6.382 1.00 92.75 183 PHE A O 1
ATOM 1423 N N . ASP A 1 184 ? 2.661 7.369 6.599 1.00 90.44 184 ASP A N 1
ATOM 1424 C CA . ASP A 1 184 ? 3.057 7.333 5.195 1.00 90.44 184 ASP A CA 1
ATOM 1425 C C . ASP A 1 184 ? 4.172 6.292 5.000 1.00 90.44 184 ASP A C 1
ATOM 1427 O O . ASP A 1 184 ? 5.125 6.224 5.776 1.00 90.44 184 ASP A O 1
ATOM 1431 N N . CYS A 1 185 ? 4.056 5.474 3.955 1.00 91.81 185 CYS A N 1
ATOM 1432 C CA . CYS A 1 185 ? 5.098 4.548 3.522 1.00 91.81 185 CYS A CA 1
ATOM 1433 C C . CYS A 1 185 ? 5.400 4.829 2.052 1.00 91.81 185 CYS A C 1
ATOM 1435 O O . CYS A 1 185 ? 4.662 4.412 1.155 1.00 91.81 185 CYS A O 1
ATOM 1437 N N . SER A 1 186 ? 6.487 5.559 1.816 1.00 90.19 186 SER A N 1
ATOM 1438 C CA . SER A 1 186 ? 6.979 5.899 0.487 1.00 90.19 186 SER A CA 1
ATOM 1439 C C . SER A 1 186 ? 8.487 5.700 0.391 1.00 90.19 186 SER A C 1
ATOM 1441 O O . SER A 1 186 ? 9.215 5.795 1.382 1.00 90.19 186 SER A O 1
ATOM 1443 N N . PHE A 1 187 ? 8.962 5.368 -0.807 1.00 86.50 187 PHE A N 1
ATOM 1444 C CA . PHE A 1 187 ? 10.384 5.238 -1.101 1.00 86.50 187 PHE A CA 1
ATOM 1445 C C . PHE A 1 187 ? 10.658 5.323 -2.603 1.00 86.50 187 PHE A C 1
ATOM 1447 O O . PHE A 1 187 ? 9.876 4.850 -3.428 1.00 86.50 187 PHE A O 1
ATOM 1454 N N . THR A 1 188 ? 11.843 5.839 -2.922 1.00 87.12 188 THR A N 1
ATOM 1455 C CA . THR A 1 188 ? 12.501 5.676 -4.221 1.00 87.12 188 THR A CA 1
ATOM 1456 C C . THR A 1 188 ? 13.670 4.706 -4.047 1.00 87.12 188 THR A C 1
ATOM 1458 O O . THR A 1 188 ? 14.337 4.705 -3.006 1.00 87.12 188 THR A O 1
ATOM 1461 N N . THR A 1 189 ? 13.904 3.829 -5.020 1.00 86.94 189 THR A N 1
ATOM 1462 C CA . THR A 1 189 ? 15.020 2.869 -4.987 1.00 86.94 189 THR A CA 1
ATOM 1463 C C . THR A 1 189 ? 16.295 3.434 -5.608 1.00 86.94 189 THR A C 1
ATOM 1465 O O . THR A 1 189 ? 16.295 4.510 -6.192 1.00 86.94 189 THR A O 1
ATOM 1468 N N . GLY A 1 190 ? 17.383 2.658 -5.553 1.00 80.50 190 GLY A N 1
ATOM 1469 C CA . GLY A 1 190 ? 18.509 2.869 -6.461 1.00 80.50 190 GLY A CA 1
ATOM 1470 C C . GLY A 1 190 ? 18.100 2.722 -7.933 1.00 80.50 190 GLY A C 1
ATOM 1471 O O . GLY A 1 190 ? 17.070 2.116 -8.252 1.00 80.50 190 GLY A O 1
ATOM 1472 N N . SER A 1 191 ? 18.935 3.281 -8.805 1.00 89.25 191 SER A N 1
ATOM 1473 C CA . SER A 1 191 ? 18.747 3.330 -10.253 1.00 89.25 191 SER A CA 1
ATOM 1474 C C . SER A 1 191 ? 19.391 2.114 -10.933 1.00 89.25 191 SER A C 1
ATOM 1476 O O . SER A 1 191 ? 20.574 1.854 -10.717 1.00 89.25 191 SER A O 1
ATOM 1478 N N . TYR A 1 192 ? 18.634 1.381 -11.757 1.00 93.44 192 TYR A N 1
ATOM 1479 C CA . TYR A 1 192 ? 19.121 0.215 -12.517 1.00 93.44 192 TYR A CA 1
ATOM 1480 C C . TYR A 1 192 ? 18.600 0.225 -13.962 1.00 93.44 192 TYR A C 1
ATOM 1482 O O . TYR A 1 192 ? 17.515 0.762 -14.200 1.00 93.44 192 TYR A O 1
ATOM 1490 N N . PRO A 1 193 ? 19.310 -0.394 -14.920 1.00 94.19 193 PRO A N 1
ATOM 1491 C CA . PRO A 1 193 ? 18.808 -0.653 -16.271 1.00 94.19 193 PRO A CA 1
ATOM 1492 C C . PRO A 1 193 ? 17.410 -1.310 -16.303 1.00 94.19 193 PRO A C 1
ATOM 1494 O O . PRO A 1 193 ? 17.042 -2.086 -15.416 1.00 94.19 193 PRO A O 1
ATOM 1497 N N . LEU A 1 194 ? 16.591 -0.991 -17.315 1.00 91.94 194 LEU A N 1
ATOM 1498 C CA . LEU A 1 194 ? 15.213 -1.510 -17.412 1.00 91.94 194 LEU A CA 1
ATOM 1499 C C . LEU A 1 194 ? 15.148 -3.026 -17.637 1.00 91.94 194 LEU A C 1
ATOM 1501 O O . LEU A 1 194 ? 14.238 -3.687 -17.135 1.00 91.94 194 LEU A O 1
ATOM 1505 N N . ASP A 1 195 ? 16.099 -3.574 -18.386 1.00 93.81 195 ASP A N 1
ATOM 1506 C CA . ASP A 1 195 ? 16.250 -5.011 -18.590 1.00 93.81 195 ASP A CA 1
ATOM 1507 C C . ASP A 1 195 ? 16.473 -5.712 -17.245 1.00 93.81 195 ASP A C 1
ATOM 1509 O O . ASP A 1 195 ? 15.668 -6.578 -16.897 1.00 93.81 195 ASP A O 1
ATOM 1513 N N . GLU A 1 196 ? 17.426 -5.247 -16.427 1.00 95.69 196 GLU A N 1
ATOM 1514 C CA . GLU A 1 196 ? 17.645 -5.730 -15.052 1.00 95.69 196 GLU A CA 1
ATOM 1515 C C . GLU A 1 196 ? 16.388 -5.665 -14.170 1.00 95.69 196 GLU A C 1
ATOM 1517 O O . GLU A 1 196 ? 16.170 -6.546 -13.334 1.00 95.69 196 GLU A O 1
ATOM 1522 N N . TRP A 1 197 ? 15.563 -4.625 -14.321 1.00 96.00 197 TRP A N 1
ATOM 1523 C CA . TRP A 1 197 ? 14.287 -4.526 -13.609 1.00 96.00 197 TRP A CA 1
ATOM 1524 C C . TRP A 1 197 ? 13.253 -5.541 -14.090 1.00 96.00 197 TRP A C 1
ATOM 1526 O O . TRP A 1 197 ? 12.462 -6.010 -13.275 1.00 96.00 197 TRP A O 1
ATOM 1536 N N . SER A 1 198 ? 13.240 -5.856 -15.386 1.00 95.06 198 SER A N 1
ATOM 1537 C CA . SER A 1 198 ? 12.264 -6.748 -16.027 1.00 95.06 198 SER A CA 1
ATOM 1538 C C . SER A 1 198 ? 12.581 -8.242 -15.881 1.00 95.06 198 SER A C 1
ATOM 1540 O O . SER A 1 198 ? 11.670 -9.071 -15.999 1.00 95.06 198 SER A O 1
ATOM 1542 N N . LEU A 1 199 ? 13.842 -8.591 -15.580 1.00 96.00 199 LEU A N 1
ATOM 1543 C CA . LEU A 1 199 ? 14.314 -9.971 -15.426 1.00 96.00 199 LEU A CA 1
ATOM 1544 C C . LEU A 1 199 ? 13.395 -10.818 -14.530 1.00 96.00 199 LEU A C 1
ATOM 1546 O O . LEU A 1 199 ? 12.895 -10.379 -13.488 1.00 96.00 199 LEU A O 1
ATOM 1550 N N . SER A 1 200 ? 13.190 -12.067 -14.958 1.00 95.81 200 SER A N 1
ATOM 1551 C CA . SER A 1 200 ? 12.380 -13.076 -14.260 1.00 95.81 200 SER A CA 1
ATOM 1552 C C . SER A 1 200 ? 10.964 -12.602 -13.894 1.00 95.81 200 SER A C 1
ATOM 1554 O O . SER A 1 200 ? 10.426 -12.960 -12.848 1.00 95.81 200 SER A O 1
ATOM 1556 N N . GLY A 1 201 ? 1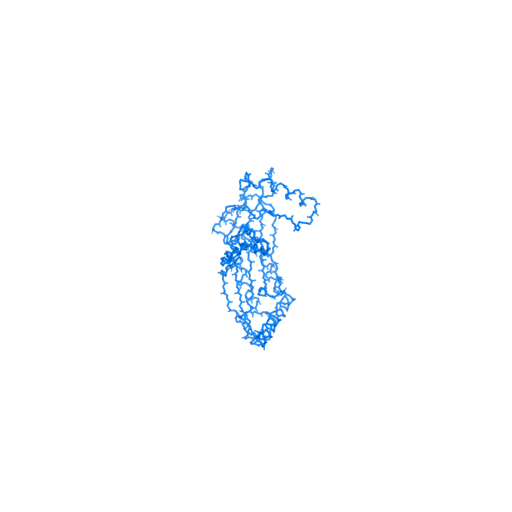0.346 -11.774 -14.745 1.00 94.81 201 GLY A N 1
ATOM 1557 C CA . GLY A 1 201 ? 9.007 -11.236 -14.498 1.00 94.81 201 GLY A CA 1
ATOM 1558 C C . GLY A 1 201 ? 8.995 -10.222 -13.354 1.00 94.81 201 GLY A C 1
ATOM 1559 O O . GLY A 1 201 ? 8.166 -10.321 -12.443 1.00 94.81 201 GLY A O 1
ATOM 1560 N N . TYR A 1 202 ? 9.927 -9.267 -13.406 1.00 97.12 202 TYR A N 1
ATOM 1561 C CA . TYR A 1 202 ? 10.118 -8.193 -12.428 1.00 97.12 202 TYR A CA 1
ATOM 1562 C C . TYR A 1 202 ? 10.403 -8.676 -10.998 1.00 97.12 202 TYR A C 1
ATOM 1564 O O . TYR A 1 202 ? 9.895 -8.114 -10.023 1.00 97.12 202 TYR A O 1
ATOM 1572 N N . GLN A 1 203 ? 11.226 -9.717 -10.845 1.00 97.00 203 GLN A N 1
ATOM 1573 C CA . GLN A 1 203 ? 11.529 -10.265 -9.517 1.00 97.00 203 GLN A CA 1
ATOM 1574 C C . GLN A 1 203 ? 12.237 -9.239 -8.614 1.00 97.00 203 GLN A C 1
ATOM 1576 O O . GLN A 1 203 ? 11.837 -9.065 -7.464 1.00 97.00 203 GLN A O 1
ATOM 1581 N N . LYS A 1 204 ? 13.175 -8.450 -9.164 1.00 96.69 204 LYS A N 1
ATOM 1582 C CA . LYS A 1 204 ? 13.863 -7.366 -8.436 1.00 96.69 204 LYS A CA 1
ATOM 1583 C C . LYS A 1 204 ? 12.882 -6.337 -7.845 1.00 96.69 204 LYS A C 1
ATOM 1585 O O . LYS A 1 204 ? 13.072 -5.889 -6.717 1.00 96.69 204 LYS A O 1
ATOM 1590 N N . VAL A 1 205 ? 11.812 -5.989 -8.573 1.00 97.25 205 VAL A N 1
ATOM 1591 C CA . VAL A 1 205 ? 10.752 -5.088 -8.077 1.00 97.25 205 VAL A CA 1
ATOM 1592 C C . VAL A 1 205 ? 10.054 -5.705 -6.865 1.00 97.25 205 VAL A C 1
ATOM 1594 O O . VAL A 1 205 ? 9.923 -5.050 -5.832 1.00 97.25 205 VAL A O 1
ATOM 1597 N N . LYS A 1 206 ? 9.637 -6.973 -6.973 1.00 97.25 206 LYS A N 1
ATOM 1598 C CA . LYS A 1 206 ? 8.925 -7.696 -5.907 1.00 97.25 206 LYS A CA 1
ATOM 1599 C C . LYS A 1 206 ? 9.768 -7.783 -4.634 1.00 97.25 206 LYS A C 1
ATOM 1601 O O . LYS A 1 206 ? 9.271 -7.446 -3.561 1.00 97.25 206 LYS A O 1
ATOM 1606 N N . ASP A 1 207 ? 11.038 -8.164 -4.759 1.00 96.50 207 ASP A N 1
ATOM 1607 C CA . ASP A 1 207 ? 11.943 -8.355 -3.620 1.00 96.50 207 ASP A CA 1
ATOM 1608 C C . ASP A 1 207 ? 12.238 -7.037 -2.889 1.00 96.50 207 ASP A C 1
ATOM 1610 O O . ASP A 1 207 ? 12.126 -6.964 -1.661 1.00 96.50 207 ASP A O 1
ATOM 1614 N N . ILE A 1 208 ? 12.556 -5.969 -3.634 1.00 96.81 208 ILE A N 1
ATOM 1615 C CA . ILE A 1 208 ? 12.859 -4.658 -3.043 1.00 96.81 208 ILE A CA 1
ATOM 1616 C C . ILE A 1 208 ? 11.618 -4.062 -2.374 1.00 96.81 208 ILE A C 1
ATOM 1618 O O . ILE A 1 208 ? 11.713 -3.589 -1.240 1.00 96.81 208 ILE A O 1
ATOM 1622 N N . VAL A 1 209 ? 10.449 -4.111 -3.022 1.00 97.19 209 VAL A N 1
ATOM 1623 C CA . VAL A 1 209 ? 9.216 -3.572 -2.425 1.00 97.19 209 VAL A CA 1
ATOM 1624 C C . VAL A 1 209 ? 8.814 -4.368 -1.196 1.00 97.19 209 VAL A C 1
ATOM 1626 O O . VAL A 1 209 ? 8.501 -3.757 -0.179 1.00 97.19 209 VAL A O 1
ATOM 1629 N N . LYS A 1 210 ? 8.889 -5.704 -1.233 1.00 97.62 210 LYS A N 1
ATOM 1630 C CA . LYS A 1 210 ? 8.631 -6.536 -0.052 1.00 97.62 210 LYS A CA 1
ATOM 1631 C C . LYS A 1 210 ? 9.537 -6.126 1.112 1.00 97.62 210 LYS A C 1
ATOM 1633 O O . LYS A 1 210 ? 9.037 -5.847 2.197 1.00 97.62 210 LYS A O 1
ATOM 1638 N N . SER A 1 211 ? 10.846 -6.016 0.875 1.00 97.50 211 SER A N 1
ATOM 1639 C CA . SER A 1 211 ? 11.827 -5.620 1.895 1.00 97.50 211 SER A CA 1
ATOM 1640 C C . SER A 1 211 ? 11.549 -4.229 2.483 1.00 97.50 211 SER A C 1
ATOM 1642 O O . SER A 1 211 ? 11.614 -4.044 3.700 1.00 97.50 211 SER A O 1
ATOM 1644 N N . LYS A 1 212 ? 11.183 -3.248 1.649 1.00 97.50 212 LYS A N 1
ATOM 1645 C CA . LYS A 1 212 ? 10.819 -1.898 2.109 1.00 97.50 212 LYS A CA 1
ATOM 1646 C C . LYS A 1 212 ? 9.492 -1.878 2.874 1.00 97.50 212 LYS A C 1
ATOM 1648 O O . LYS A 1 212 ? 9.402 -1.211 3.903 1.00 97.50 212 LYS A O 1
ATOM 1653 N N . LEU A 1 213 ? 8.494 -2.639 2.423 1.00 97.94 213 LEU A N 1
ATOM 1654 C CA . LEU A 1 213 ? 7.210 -2.783 3.113 1.00 97.94 213 LEU A CA 1
ATOM 1655 C C . LEU A 1 213 ? 7.345 -3.488 4.459 1.00 97.94 213 LEU A C 1
ATOM 1657 O O . LEU A 1 213 ? 6.683 -3.069 5.401 1.00 97.94 213 LEU A O 1
ATOM 1661 N N . ASP A 1 214 ? 8.224 -4.484 4.586 1.00 98.50 214 ASP A N 1
ATOM 1662 C CA . ASP A 1 214 ? 8.539 -5.112 5.875 1.00 98.50 214 ASP A CA 1
ATOM 1663 C C . ASP A 1 214 ? 9.062 -4.067 6.877 1.00 98.50 214 ASP A C 1
ATOM 1665 O O . ASP A 1 214 ? 8.606 -4.021 8.021 1.00 98.50 214 ASP A O 1
ATOM 1669 N N . GLY A 1 215 ? 9.922 -3.146 6.424 1.00 98.25 215 GLY A N 1
ATOM 1670 C CA . GLY A 1 215 ? 10.342 -1.978 7.205 1.00 98.25 215 GLY A CA 1
ATOM 1671 C C . GLY A 1 215 ? 9.176 -1.067 7.611 1.00 98.25 215 GLY A C 1
ATOM 1672 O O . GLY A 1 215 ? 9.056 -0.715 8.784 1.00 98.25 215 GLY A O 1
ATOM 1673 N N . CYS A 1 216 ? 8.273 -0.737 6.683 1.00 97.94 216 CYS A N 1
ATOM 1674 C CA . CYS A 1 216 ? 7.077 0.056 6.992 1.00 97.94 216 CYS A CA 1
ATOM 1675 C C . CYS A 1 216 ? 6.119 -0.649 7.972 1.00 97.94 216 CYS A C 1
ATOM 1677 O O . CYS A 1 216 ? 5.534 0.010 8.826 1.00 97.94 216 CYS A O 1
ATOM 1679 N N . ILE A 1 217 ? 5.960 -1.974 7.890 1.00 98.38 217 ILE A N 1
ATOM 1680 C CA . ILE A 1 217 ? 5.125 -2.760 8.815 1.00 98.38 217 ILE A CA 1
ATOM 1681 C C . ILE A 1 217 ? 5.721 -2.731 10.230 1.00 98.38 217 ILE A C 1
ATOM 1683 O O . ILE A 1 217 ? 4.984 -2.551 11.201 1.00 98.38 217 ILE A O 1
ATOM 1687 N N . ILE A 1 218 ? 7.048 -2.852 10.352 1.00 98.31 218 ILE A N 1
ATOM 1688 C CA . ILE A 1 218 ? 7.766 -2.725 11.631 1.00 98.31 218 ILE A CA 1
ATOM 1689 C C . ILE A 1 218 ? 7.608 -1.311 12.204 1.00 98.31 218 ILE A C 1
ATOM 1691 O O . ILE A 1 218 ? 7.312 -1.166 13.390 1.00 98.31 218 ILE A O 1
ATOM 1695 N N . GLU A 1 219 ? 7.757 -0.271 11.379 1.00 98.00 219 GLU A N 1
ATOM 1696 C CA . GLU A 1 219 ? 7.590 1.123 11.806 1.00 98.00 219 GLU A CA 1
ATOM 1697 C C . GLU A 1 219 ? 6.156 1.399 12.282 1.00 98.00 219 GLU A C 1
ATOM 1699 O O . GLU A 1 219 ? 5.957 1.921 13.380 1.00 98.00 219 GLU A O 1
ATOM 1704 N N . PHE A 1 220 ? 5.150 0.986 11.506 1.00 97.56 220 PHE A N 1
ATOM 1705 C CA . PHE A 1 220 ? 3.734 1.079 11.867 1.00 97.56 220 PHE A CA 1
ATOM 1706 C C . PHE A 1 220 ? 3.432 0.362 13.193 1.00 97.56 220 PHE A C 1
ATOM 1708 O O . PHE A 1 220 ? 2.700 0.886 14.032 1.00 97.56 220 PHE A O 1
ATOM 1715 N N . GLY A 1 221 ? 4.033 -0.813 13.404 1.00 97.50 221 GLY A N 1
ATOM 1716 C CA . GLY A 1 221 ? 3.872 -1.625 14.610 1.00 97.50 221 GLY A CA 1
ATOM 1717 C C . GLY A 1 221 ? 4.579 -1.108 15.864 1.00 97.50 221 GLY A C 1
ATOM 1718 O O . GLY A 1 221 ? 4.414 -1.712 16.925 1.00 97.50 221 GLY A O 1
ATOM 1719 N N . LYS A 1 222 ? 5.336 -0.005 15.795 1.00 98.00 222 LYS A N 1
ATOM 1720 C CA . LYS A 1 222 ? 5.914 0.619 16.993 1.00 98.00 222 LYS A CA 1
ATOM 1721 C C . LYS A 1 222 ? 4.821 1.106 17.941 1.00 98.00 222 LYS A C 1
ATOM 1723 O O . LYS A 1 222 ? 3.834 1.716 17.533 1.00 98.00 222 LYS A O 1
ATOM 1728 N N . GLU A 1 223 ? 5.060 0.924 19.236 1.00 96.50 223 GLU A N 1
ATOM 1729 C CA . GLU A 1 223 ? 4.143 1.319 20.310 1.00 96.50 223 GLU A CA 1
ATOM 1730 C C . GLU A 1 223 ? 3.713 2.795 20.230 1.00 96.50 223 GLU A C 1
ATOM 1732 O O . GLU A 1 223 ? 2.547 3.107 20.467 1.00 96.50 223 GLU A O 1
ATOM 1737 N N . SER A 1 224 ? 4.616 3.701 19.839 1.00 95.81 224 SER A N 1
ATOM 1738 C CA . SER A 1 224 ? 4.307 5.118 19.606 1.00 95.81 224 SER A CA 1
ATOM 1739 C C . SER A 1 224 ? 3.223 5.310 18.539 1.00 95.81 224 SER A C 1
ATOM 1741 O O . SER A 1 224 ? 2.227 5.990 18.788 1.00 95.81 224 SER A O 1
ATOM 1743 N N . ASN A 1 225 ? 3.375 4.667 17.380 1.00 96.19 225 ASN A N 1
ATOM 1744 C CA . ASN A 1 225 ? 2.430 4.750 16.267 1.00 96.19 225 ASN A CA 1
ATOM 1745 C C . ASN A 1 225 ? 1.086 4.099 16.617 1.00 96.19 225 ASN A C 1
ATOM 1747 O O . ASN A 1 225 ? 0.035 4.692 16.367 1.00 96.19 225 ASN A O 1
ATOM 1751 N N . LEU A 1 226 ? 1.098 2.940 17.279 1.00 96.38 226 LEU A N 1
ATOM 1752 C CA . LEU A 1 226 ? -0.125 2.255 17.709 1.00 96.38 226 LEU A CA 1
ATOM 1753 C C . LEU A 1 226 ? -0.890 3.027 18.800 1.00 96.38 226 LEU A C 1
ATOM 1755 O O . LEU A 1 226 ? -2.122 3.040 18.787 1.00 96.38 226 LEU A O 1
ATOM 1759 N N . LYS A 1 227 ? -0.193 3.720 19.712 1.00 95.56 227 LYS A N 1
ATOM 1760 C CA . LYS A 1 227 ? -0.814 4.623 20.701 1.00 95.56 227 LYS A CA 1
ATOM 1761 C C . LYS A 1 227 ? -1.428 5.864 20.055 1.00 95.56 227 LYS A C 1
ATOM 1763 O O . LYS A 1 227 ? -2.535 6.248 20.433 1.00 95.56 227 LYS A O 1
ATOM 1768 N N . LEU A 1 228 ? -0.752 6.474 19.077 1.00 95.19 228 LEU A N 1
ATOM 1769 C CA . LEU A 1 228 ? -1.298 7.608 18.321 1.00 95.19 228 LEU A CA 1
ATOM 1770 C C . LEU A 1 228 ? -2.567 7.205 17.558 1.00 95.19 228 LEU A C 1
ATOM 1772 O O . LEU A 1 228 ? -3.584 7.890 17.671 1.00 95.19 228 LEU A O 1
ATOM 1776 N N . LEU A 1 229 ? -2.542 6.060 16.869 1.00 95.31 229 LEU A N 1
ATOM 1777 C CA . LEU A 1 229 ? -3.704 5.500 16.173 1.00 95.31 229 LEU A CA 1
ATOM 1778 C C . LEU A 1 229 ? -4.882 5.252 17.129 1.00 95.31 229 LEU A C 1
ATOM 1780 O O . LEU A 1 229 ? -5.998 5.698 16.866 1.00 95.31 229 LEU A O 1
ATOM 1784 N N . ALA A 1 230 ? -4.647 4.585 18.262 1.00 94.38 230 ALA A N 1
ATOM 1785 C CA . ALA A 1 230 ? -5.695 4.312 19.246 1.00 94.38 230 ALA A CA 1
ATOM 1786 C C . ALA A 1 230 ? -6.300 5.596 19.849 1.00 94.38 230 ALA A C 1
ATOM 1788 O O . ALA A 1 230 ? -7.519 5.690 20.017 1.00 94.38 230 ALA A O 1
ATOM 1789 N N . SER A 1 231 ? -5.463 6.599 20.138 1.00 93.75 231 SER A N 1
ATOM 1790 C CA . SER A 1 231 ? -5.893 7.909 20.643 1.00 93.75 231 SER A CA 1
ATOM 1791 C C . SER A 1 231 ? -6.792 8.644 19.643 1.00 93.75 231 SER A C 1
ATOM 1793 O O . SER A 1 231 ? -7.842 9.177 20.013 1.00 93.75 231 SER A O 1
ATOM 1795 N N . ASP A 1 232 ? -6.424 8.629 18.361 1.00 94.00 232 ASP A N 1
ATOM 1796 C CA . ASP A 1 232 ? -7.184 9.297 17.307 1.00 94.00 232 ASP A CA 1
ATOM 1797 C C . ASP A 1 232 ? -8.514 8.576 17.015 1.00 94.00 232 ASP A C 1
ATOM 1799 O O . ASP A 1 232 ? -9.554 9.228 16.931 1.00 94.00 232 ASP A O 1
ATOM 1803 N N . LEU A 1 233 ? -8.538 7.236 17.013 1.00 92.94 233 LEU A N 1
ATOM 1804 C CA . LEU A 1 233 ? -9.775 6.439 16.935 1.00 92.94 233 LEU A CA 1
ATOM 1805 C C . LEU A 1 233 ? -10.754 6.754 18.087 1.00 92.94 233 LEU A C 1
ATOM 1807 O O . LEU A 1 233 ? -11.953 6.946 17.855 1.00 92.94 233 LEU A O 1
ATOM 1811 N N . GLU A 1 234 ? -10.263 6.863 19.326 1.00 92.38 234 GLU A N 1
ATOM 1812 C CA . GLU A 1 234 ? -11.049 7.324 20.485 1.00 92.38 234 GLU A CA 1
ATOM 1813 C C . GLU A 1 234 ? -11.544 8.773 20.313 1.00 92.38 234 GLU A C 1
ATOM 1815 O O . GLU A 1 234 ? -12.670 9.096 20.708 1.00 92.38 234 GLU A O 1
ATOM 1820 N N . SER A 1 235 ? -10.727 9.655 19.731 1.00 91.44 235 SER A N 1
ATOM 1821 C CA . SER A 1 235 ? -11.064 11.062 19.473 1.00 91.44 235 SER A CA 1
ATOM 1822 C C . SER A 1 235 ? -12.196 11.202 18.450 1.00 91.44 235 SER A C 1
ATOM 1824 O O . SER A 1 235 ? -13.219 11.832 18.745 1.00 91.44 235 SER A O 1
ATOM 1826 N N . ILE A 1 236 ? -12.070 10.540 17.294 1.00 89.56 236 ILE A N 1
ATOM 1827 C CA . ILE A 1 236 ? -13.082 10.505 16.225 1.00 89.56 236 ILE A CA 1
ATOM 1828 C C . ILE A 1 236 ? -14.408 9.985 16.790 1.00 89.56 236 ILE A C 1
ATOM 1830 O O . ILE A 1 236 ? -15.436 10.655 16.681 1.00 89.56 236 ILE A O 1
ATOM 1834 N N . LYS A 1 237 ? -14.375 8.849 17.500 1.00 89.50 237 LYS A N 1
ATOM 1835 C CA . LYS A 1 237 ? -15.556 8.245 18.134 1.00 89.50 237 LYS A CA 1
ATOM 1836 C C . LYS A 1 237 ? -16.264 9.209 19.091 1.00 89.50 237 LYS A C 1
ATOM 1838 O O . LYS A 1 237 ? -17.486 9.346 19.031 1.00 89.50 237 LYS A O 1
ATOM 1843 N N . LYS A 1 238 ? -15.520 9.915 19.950 1.00 88.38 238 LYS A N 1
ATOM 1844 C CA . LYS A 1 238 ? -16.085 10.927 20.867 1.00 88.38 238 LYS A CA 1
ATOM 1845 C C . LYS A 1 238 ? -16.669 12.125 20.121 1.00 88.38 238 LYS A C 1
ATOM 1847 O O . LYS A 1 238 ? -17.723 12.617 20.522 1.00 88.38 238 LYS A O 1
ATOM 1852 N N . LYS A 1 239 ? -16.012 12.602 19.059 1.00 86.25 239 LYS A N 1
ATOM 1853 C CA . LYS A 1 239 ? -16.482 13.732 18.242 1.00 86.25 239 LYS A CA 1
ATOM 1854 C C . LYS A 1 239 ? -17.810 13.397 17.558 1.00 86.25 239 LYS A C 1
ATOM 1856 O O . LYS A 1 239 ? -18.763 14.157 17.706 1.00 86.25 239 LYS A O 1
ATOM 1861 N N . THR A 1 240 ? -17.911 12.234 16.916 1.00 82.75 240 THR A N 1
ATOM 1862 C CA . THR A 1 240 ? -19.146 11.771 16.260 1.00 82.75 240 THR A CA 1
ATOM 1863 C C . THR A 1 240 ? -20.293 11.578 17.256 1.00 82.75 240 THR A C 1
ATOM 1865 O O . THR A 1 240 ? -21.402 12.045 17.010 1.00 82.75 240 THR A O 1
ATOM 1868 N N . LEU A 1 241 ? -20.033 10.977 18.424 1.00 82.12 241 LEU A N 1
ATOM 1869 C CA . LEU A 1 241 ? -21.050 10.822 19.475 1.00 82.12 241 LEU A CA 1
ATOM 1870 C C . LEU A 1 241 ? -21.551 12.163 20.039 1.00 82.12 241 LEU A C 1
ATOM 1872 O O . LEU A 1 241 ? -22.717 12.260 20.413 1.00 82.12 241 LEU A O 1
ATOM 1876 N N . LYS A 1 242 ? -20.701 13.200 20.099 1.00 76.38 242 LYS A N 1
ATOM 1877 C CA . LYS A 1 242 ? -21.121 14.551 20.508 1.00 76.38 242 LYS A CA 1
ATOM 1878 C C . LYS A 1 242 ? -22.021 15.214 19.466 1.00 76.38 242 LYS A C 1
ATOM 1880 O O . LYS A 1 242 ? -23.039 15.772 19.853 1.00 76.38 242 LYS A O 1
ATOM 1885 N N . ILE A 1 243 ? -21.672 15.123 18.180 1.00 71.50 243 ILE A N 1
ATOM 1886 C CA . ILE A 1 243 ? -22.476 15.684 17.078 1.00 71.50 243 ILE A CA 1
ATOM 1887 C C . ILE A 1 243 ? -23.877 15.057 17.082 1.00 71.50 243 ILE A C 1
ATOM 1889 O O . ILE A 1 243 ? -24.873 15.768 17.133 1.00 71.50 243 ILE A O 1
ATOM 1893 N N . ASN A 1 244 ? -23.963 13.728 17.178 1.00 67.19 244 ASN A N 1
ATOM 1894 C CA . ASN A 1 244 ? -25.245 13.014 17.183 1.00 67.19 244 ASN A CA 1
ATOM 1895 C C . ASN A 1 244 ? -26.112 13.274 18.433 1.00 67.19 244 ASN A C 1
ATOM 1897 O O . ASN A 1 244 ? -27.284 12.907 18.440 1.00 67.19 244 ASN A O 1
ATOM 1901 N N . LYS A 1 245 ? -25.561 13.879 19.497 1.00 64.50 245 LYS A N 1
ATOM 1902 C CA . LYS A 1 245 ? -26.313 14.261 20.706 1.00 64.50 245 LYS A CA 1
ATOM 1903 C C . LYS A 1 245 ? -26.926 15.668 20.612 1.00 64.50 245 LYS A C 1
ATOM 1905 O O . LYS A 1 245 ? -27.808 15.987 21.404 1.00 64.50 245 LYS A O 1
ATOM 1910 N N . TYR A 1 246 ? -26.484 16.479 19.652 1.00 53.28 246 TYR A N 1
ATOM 1911 C CA . TYR A 1 246 ? -26.992 17.826 19.392 1.00 53.28 246 TYR A CA 1
ATOM 1912 C C . TYR A 1 246 ? -27.266 18.003 17.889 1.00 53.28 246 TYR A C 1
ATOM 1914 O O . TYR A 1 246 ? -26.522 18.724 17.220 1.00 53.28 246 TYR A O 1
ATOM 1922 N N . PRO A 1 247 ? -28.294 17.330 17.333 1.00 51.28 247 PRO A N 1
ATOM 1923 C CA . PRO A 1 247 ? -28.768 17.651 15.993 1.00 51.28 247 PRO A CA 1
ATOM 1924 C C . PRO A 1 247 ? -29.246 19.110 15.967 1.00 51.28 247 PRO A C 1
ATOM 1926 O O . PRO A 1 247 ? -30.038 19.518 16.818 1.00 51.28 247 PRO A O 1
ATOM 1929 N N . THR A 1 248 ? -28.708 19.876 15.019 1.00 52.28 248 THR A N 1
ATOM 1930 C CA . THR A 1 248 ? -29.127 21.244 14.673 1.00 52.28 248 THR A CA 1
ATOM 1931 C C . THR A 1 248 ? -30.440 21.241 13.909 1.00 52.28 248 THR A C 1
ATOM 1933 O O . THR A 1 248 ? -30.517 20.420 12.966 1.00 52.28 248 THR A O 1
#